Protein AF-I8U1Z5-F1 (afdb_monomer_lite)

Radius of gyration: 36.25 Å; chains: 1; bounding box: 54×109×111 Å

pLDDT: mean 70.15, std 25.01, range [31.66, 97.88]

InterPro domains:
  IPR051694 Immunoregulatory Receptor-like [PTHR15549] (120-213)

Foldseek 3Di:
DQVLLVCLLQFLADDDQQDGSQNVNLLVLLQVLLCQQPVDPPSVLCVVVCVQCVLLNVLSPPHCVPVPDHDGQLNSLDPSLLVRLLSSLLSLLQDQPRVLNSQSSVQSNQCSVPVFDSVVSGGGDRPDPNPDRHRCPPDDDDDPDPDDDDDDDDDDDDDDDPDDDDDDPVVVVVVVVCCVVVVCVVVVVVVVVVVVVVVVVPPDDDDDDDDDDDDDDDDDDDDDDDDDDDDDDDDDDDDDDDDDDDDDDDDDDDDDDDDDDDDDDDDD

Organism: Aspergillus oryzae (strain 3.042) (NCBI:txid1160506)

Structure (mmCIF, N/CA/C/O backbone):
data_AF-I8U1Z5-F1
#
_entry.id   AF-I8U1Z5-F1
#
loop_
_atom_site.group_PDB
_atom_site.id
_atom_site.type_symbol
_atom_site.label_atom_id
_atom_site.label_alt_id
_atom_site.label_comp_id
_atom_site.label_asym_id
_atom_site.label_entity_id
_atom_site.label_seq_id
_atom_site.pdbx_PDB_ins_code
_atom_site.Cartn_x
_atom_site.Cartn_y
_atom_site.Cartn_z
_atom_site.occupancy
_atom_site.B_iso_or_equiv
_atom_site.auth_seq_id
_atom_site.auth_comp_id
_atom_site.auth_asym_id
_atom_site.auth_atom_id
_atom_site.pdbx_PDB_model_num
ATOM 1 N N . MET A 1 1 ? -4.330 11.582 -10.335 1.00 86.19 1 MET A N 1
ATOM 2 C CA . MET A 1 1 ? -3.979 10.491 -9.401 1.00 86.19 1 MET A CA 1
ATOM 3 C C . MET A 1 1 ? -4.376 9.105 -9.899 1.00 86.19 1 MET A C 1
ATOM 5 O O . MET A 1 1 ? -3.484 8.357 -10.254 1.00 86.19 1 MET A O 1
ATOM 9 N N . LYS A 1 2 ? -5.675 8.761 -9.990 1.00 92.38 2 LYS A N 1
ATOM 10 C CA . LYS A 1 2 ? -6.146 7.396 -10.327 1.00 92.38 2 LYS A CA 1
ATOM 11 C C . LYS A 1 2 ? -5.467 6.763 -11.547 1.00 92.38 2 LYS A C 1
ATOM 13 O O . LYS A 1 2 ? -4.929 5.672 -11.438 1.00 92.38 2 LYS A O 1
ATOM 18 N N . ASN A 1 3 ? -5.473 7.454 -12.685 1.00 94.75 3 ASN A N 1
ATOM 19 C CA . ASN A 1 3 ? -4.892 6.914 -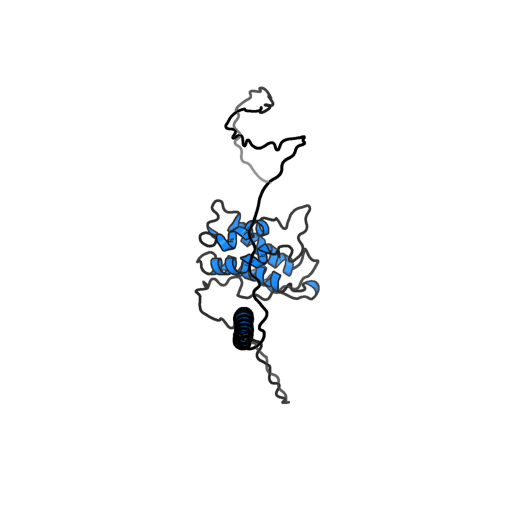13.918 1.00 94.75 3 ASN A CA 1
ATOM 20 C C . ASN A 1 3 ? -3.366 6.756 -13.835 1.00 94.75 3 ASN A C 1
ATOM 22 O O . ASN A 1 3 ? -2.840 5.820 -14.417 1.00 94.75 3 ASN A O 1
ATOM 26 N N . CYS A 1 4 ? -2.685 7.636 -13.090 1.00 94.62 4 CYS A N 1
ATOM 27 C CA . CYS A 1 4 ? -1.239 7.558 -12.853 1.00 94.62 4 CYS A CA 1
ATOM 28 C C . CYS A 1 4 ? -0.906 6.278 -12.083 1.00 94.62 4 CYS A C 1
ATOM 30 O O . CYS A 1 4 ? -0.202 5.424 -12.597 1.00 94.62 4 CYS A O 1
ATOM 32 N N . LEU A 1 5 ? -1.555 6.080 -10.930 1.00 95.06 5 LEU A N 1
ATOM 33 C CA . LEU A 1 5 ? -1.368 4.886 -10.105 1.00 95.06 5 LEU A CA 1
ATOM 34 C C . LEU A 1 5 ? -1.745 3.588 -10.827 1.00 95.06 5 LEU A C 1
ATOM 36 O O . LEU A 1 5 ? -1.099 2.569 -10.626 1.00 95.06 5 LEU A O 1
ATOM 40 N N . LEU A 1 6 ? -2.789 3.601 -11.663 1.00 95.06 6 LEU A N 1
ATOM 41 C CA . LEU A 1 6 ? -3.134 2.430 -12.475 1.00 95.06 6 LEU A CA 1
ATOM 42 C C . LEU A 1 6 ? -2.061 2.139 -13.530 1.00 95.06 6 LEU A C 1
ATOM 44 O O . LEU A 1 6 ? -1.717 0.977 -13.718 1.00 95.06 6 LEU A O 1
ATOM 48 N N . CYS A 1 7 ? -1.516 3.171 -14.178 1.00 95.88 7 CYS A N 1
ATOM 49 C CA . CYS A 1 7 ? -0.415 3.024 -15.128 1.00 95.88 7 CYS A CA 1
ATOM 50 C C . CYS A 1 7 ? 0.830 2.447 -14.441 1.00 95.88 7 CYS A C 1
ATOM 52 O O . CYS A 1 7 ? 1.351 1.427 -14.884 1.00 95.88 7 CYS A O 1
ATOM 54 N N . GLU A 1 8 ? 1.245 3.045 -13.324 1.00 95.81 8 GLU A N 1
ATOM 55 C CA . GLU A 1 8 ? 2.408 2.617 -12.540 1.00 95.81 8 GLU A CA 1
ATOM 56 C C . GLU A 1 8 ? 2.238 1.207 -11.959 1.00 95.81 8 GLU A C 1
ATOM 58 O O . GLU A 1 8 ? 3.194 0.441 -11.941 1.00 95.81 8 GLU A O 1
ATOM 63 N N . SER A 1 9 ? 1.018 0.804 -11.571 1.00 95.00 9 SER A N 1
ATOM 64 C CA . SER A 1 9 ? 0.757 -0.551 -11.046 1.00 95.00 9 SER A CA 1
ATOM 65 C C . SER A 1 9 ? 1.079 -1.676 -12.036 1.00 95.00 9 SER A C 1
ATOM 67 O O . SER A 1 9 ? 1.280 -2.821 -11.635 1.00 95.00 9 SER A O 1
ATOM 69 N N . THR A 1 10 ? 1.122 -1.348 -13.328 1.00 95.38 10 THR A N 1
ATOM 70 C CA . THR A 1 10 ? 1.475 -2.260 -14.425 1.00 95.38 10 THR A CA 1
ATOM 71 C C . THR A 1 10 ? 2.763 -1.857 -15.139 1.00 95.38 10 THR A C 1
ATOM 73 O O . THR A 1 10 ? 3.158 -2.510 -16.103 1.00 95.38 10 THR A O 1
ATOM 76 N N . GLY A 1 11 ? 3.383 -0.759 -14.707 1.00 95.25 11 GLY A N 1
ATOM 77 C CA . GLY A 1 11 ? 4.605 -0.231 -15.284 1.00 95.25 11 GLY A CA 1
ATOM 78 C C . GLY A 1 11 ? 5.804 -1.091 -14.899 1.00 95.25 11 GLY A C 1
ATOM 79 O O . GLY A 1 11 ? 5.878 -1.627 -13.795 1.00 95.25 11 GLY A O 1
ATOM 80 N N . THR A 1 12 ? 6.742 -1.238 -15.829 1.00 97.06 12 THR A N 1
ATOM 81 C CA . THR A 1 12 ? 7.950 -2.058 -15.655 1.00 97.06 12 THR A CA 1
ATOM 82 C C . THR A 1 12 ? 9.228 -1.241 -15.816 1.00 97.06 12 THR A C 1
ATOM 84 O O . THR A 1 12 ? 10.311 -1.807 -15.958 1.00 97.06 12 THR A O 1
ATOM 87 N N . THR A 1 13 ? 9.128 0.090 -15.854 1.00 97.19 13 THR A N 1
ATOM 88 C CA . THR A 1 13 ? 10.290 0.973 -15.947 1.00 97.19 13 THR A CA 1
ATOM 89 C C . THR A 1 13 ? 11.103 0.861 -14.667 1.00 97.19 13 THR A C 1
ATOM 91 O O . THR A 1 13 ? 10.605 1.121 -13.572 1.00 97.19 13 THR A O 1
ATOM 94 N N . TYR A 1 14 ? 12.378 0.515 -14.812 1.00 96.75 14 TYR A N 1
ATOM 95 C CA . TYR A 1 14 ? 13.328 0.433 -13.714 1.00 96.75 14 TYR A CA 1
ATOM 96 C C . TYR A 1 14 ? 14.543 1.304 -14.019 1.00 96.75 14 TYR A C 1
ATOM 98 O O . TYR A 1 14 ? 15.186 1.135 -15.055 1.00 96.75 14 TYR A O 1
ATOM 106 N N . LEU A 1 15 ? 14.856 2.226 -13.107 1.00 94.81 15 LEU A N 1
ATOM 107 C CA . LEU A 1 15 ? 16.076 3.031 -13.169 1.00 94.81 15 LEU A CA 1
ATOM 108 C C . LEU A 1 15 ? 17.073 2.552 -12.113 1.00 94.81 15 LEU A C 1
ATOM 110 O O . LEU A 1 15 ? 18.232 2.291 -12.427 1.00 94.81 15 LEU A O 1
ATOM 114 N N . ASN A 1 16 ? 16.619 2.435 -10.865 1.00 92.88 16 ASN A N 1
ATOM 115 C CA . ASN A 1 16 ? 17.391 1.947 -9.726 1.00 92.88 16 ASN A CA 1
ATOM 116 C C . ASN A 1 16 ? 16.437 1.593 -8.562 1.00 92.88 16 ASN A C 1
ATOM 118 O O . ASN A 1 16 ? 15.217 1.654 -8.695 1.00 92.88 16 ASN A O 1
ATOM 122 N N . ASN A 1 17 ? 16.974 1.237 -7.393 1.00 89.25 17 ASN A N 1
ATOM 123 C CA . ASN A 1 17 ? 16.155 0.863 -6.232 1.00 89.25 17 ASN A CA 1
ATOM 124 C C . ASN A 1 17 ? 15.448 2.037 -5.533 1.00 89.25 17 ASN A C 1
ATOM 126 O O . ASN A 1 17 ? 14.742 1.800 -4.565 1.00 89.25 17 ASN A O 1
ATOM 130 N N . HIS A 1 18 ? 15.616 3.278 -5.981 1.00 88.88 18 HIS A N 1
ATOM 131 C CA . HIS A 1 18 ? 14.961 4.466 -5.424 1.00 88.88 18 HIS A CA 1
ATOM 132 C C . HIS A 1 18 ? 14.242 5.299 -6.501 1.00 88.88 18 HIS A C 1
ATOM 134 O O . HIS A 1 18 ? 13.929 6.468 -6.279 1.00 88.88 18 HIS A O 1
ATOM 140 N N . SER A 1 19 ? 14.037 4.746 -7.703 1.00 90.81 19 SER A N 1
ATOM 141 C CA . SER A 1 19 ? 13.394 5.421 -8.837 1.00 90.81 19 SER A CA 1
ATOM 142 C C . SER A 1 19 ? 12.931 4.413 -9.897 1.00 90.81 19 SER A C 1
ATOM 144 O O . SER A 1 19 ? 13.696 3.542 -10.322 1.00 90.81 19 SER A O 1
ATOM 146 N N . GLY A 1 20 ? 11.698 4.567 -10.378 1.00 94.06 20 GLY A N 1
ATOM 147 C CA . GLY A 1 20 ? 11.066 3.692 -11.371 1.00 94.06 20 GLY A CA 1
ATOM 148 C C . GLY A 1 20 ? 9.608 3.405 -11.017 1.00 94.06 20 GLY A C 1
ATOM 149 O O . GLY A 1 20 ? 9.193 3.656 -9.887 1.00 94.06 20 GLY A O 1
ATOM 150 N N . ASP A 1 21 ? 8.857 2.811 -11.947 1.00 96.06 21 ASP A N 1
ATOM 151 C CA . ASP A 1 21 ? 7.392 2.685 -11.854 1.00 96.06 21 ASP A CA 1
ATOM 152 C C . ASP A 1 21 ? 6.951 2.004 -10.552 1.00 96.06 21 ASP A C 1
ATOM 154 O O . ASP A 1 21 ? 6.043 2.470 -9.870 1.00 96.06 21 ASP A O 1
ATOM 158 N N . LEU A 1 22 ? 7.637 0.925 -10.159 1.00 96.12 22 LEU A N 1
ATOM 159 C CA . LEU A 1 22 ? 7.320 0.192 -8.934 1.00 96.12 22 LEU A CA 1
ATOM 160 C C . LEU A 1 22 ? 7.637 0.987 -7.657 1.00 96.12 22 LEU A C 1
ATOM 162 O O . LEU A 1 22 ? 6.909 0.886 -6.665 1.00 96.12 22 LEU A O 1
ATOM 166 N N . TRP A 1 23 ? 8.720 1.767 -7.669 1.00 94.94 23 TRP A N 1
ATOM 167 C CA . TRP A 1 23 ? 9.081 2.627 -6.544 1.00 94.94 23 TRP A CA 1
ATOM 168 C C . TRP A 1 23 ? 8.081 3.778 -6.413 1.00 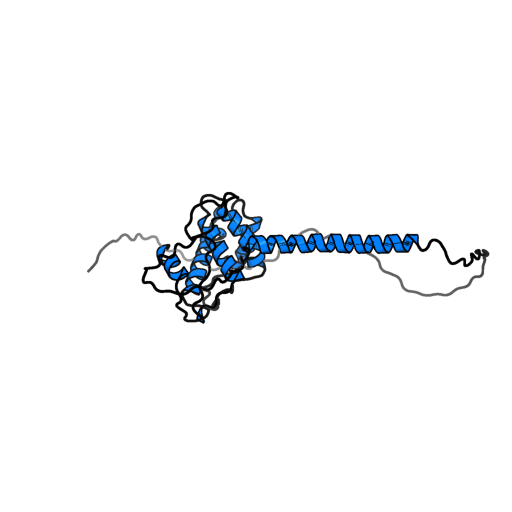94.94 23 TRP A C 1
ATOM 170 O O . TRP A 1 23 ? 7.541 3.978 -5.326 1.00 94.94 23 TRP A O 1
ATOM 180 N N . ASP A 1 24 ? 7.773 4.462 -7.519 1.00 94.62 24 ASP A N 1
ATOM 181 C CA . ASP A 1 24 ? 6.824 5.580 -7.572 1.00 94.62 24 ASP A CA 1
ATOM 182 C C . ASP A 1 24 ? 5.421 5.130 -7.141 1.00 94.62 24 ASP A C 1
ATOM 184 O O . ASP A 1 24 ? 4.787 5.756 -6.283 1.00 94.62 24 ASP A O 1
ATOM 188 N N . PHE A 1 25 ? 4.990 3.963 -7.627 1.00 96.00 25 PHE A N 1
ATOM 189 C CA . PHE A 1 25 ? 3.726 3.341 -7.252 1.00 96.00 25 PHE A CA 1
ATOM 190 C C . PHE A 1 25 ? 3.593 3.144 -5.736 1.00 96.00 25 PHE A C 1
ATOM 192 O O . PHE A 1 25 ? 2.553 3.449 -5.140 1.00 96.00 25 PHE A O 1
ATOM 199 N N . LEU A 1 26 ? 4.637 2.618 -5.087 1.00 95.31 26 LEU A N 1
ATOM 200 C CA . LEU A 1 26 ? 4.657 2.404 -3.639 1.00 95.31 26 LEU A CA 1
ATOM 201 C C . LEU A 1 26 ? 4.813 3.718 -2.865 1.00 95.31 26 LEU A C 1
ATOM 203 O O . LEU A 1 26 ? 4.139 3.904 -1.849 1.00 95.31 26 LEU A O 1
ATOM 207 N N . PHE A 1 27 ? 5.649 4.637 -3.354 1.00 92.88 27 PHE A N 1
ATOM 208 C CA . PHE A 1 27 ? 5.883 5.950 -2.750 1.00 92.88 27 PHE A CA 1
ATOM 209 C C . PHE A 1 27 ? 4.580 6.736 -2.644 1.00 92.88 27 PHE A C 1
ATOM 211 O O . PHE A 1 27 ? 4.230 7.242 -1.576 1.00 92.88 27 PHE A O 1
ATOM 218 N N . ILE A 1 28 ? 3.809 6.779 -3.729 1.00 93.50 28 ILE A N 1
ATOM 219 C CA . ILE A 1 28 ? 2.531 7.480 -3.770 1.00 93.50 28 ILE A CA 1
ATOM 220 C C . ILE A 1 28 ? 1.538 6.898 -2.761 1.00 93.50 28 ILE A C 1
ATOM 222 O O . ILE A 1 28 ? 0.830 7.644 -2.074 1.00 93.50 28 ILE A O 1
ATOM 226 N N . GLN A 1 29 ? 1.450 5.570 -2.679 1.00 95.00 29 GLN A N 1
ATOM 227 C CA . GLN A 1 29 ? 0.534 4.910 -1.752 1.00 95.00 29 GLN A CA 1
ATOM 228 C C . GLN A 1 29 ? 0.935 5.181 -0.309 1.00 95.00 29 GLN A C 1
ATOM 230 O O . GLN A 1 29 ? 0.081 5.573 0.488 1.00 95.00 29 GLN A O 1
ATOM 235 N N . LYS A 1 30 ? 2.231 5.087 0.003 1.00 93.62 30 LYS A N 1
ATOM 236 C CA . LYS A 1 30 ? 2.758 5.453 1.315 1.00 93.62 30 LYS A CA 1
ATOM 237 C C . LYS A 1 30 ? 2.414 6.892 1.672 1.00 93.62 30 LYS A C 1
ATOM 239 O O . LYS A 1 30 ? 1.899 7.136 2.758 1.00 93.62 30 LYS A O 1
ATOM 244 N N . TYR A 1 31 ? 2.689 7.835 0.775 1.00 91.75 31 TYR A N 1
ATOM 245 C CA . TYR A 1 31 ? 2.440 9.252 1.015 1.00 91.75 31 TYR A CA 1
ATOM 246 C C . TYR A 1 31 ? 0.951 9.521 1.249 1.00 91.75 31 TYR A C 1
ATOM 248 O O . TYR A 1 31 ? 0.579 10.218 2.189 1.00 91.75 31 TYR A O 1
ATOM 256 N N . THR A 1 32 ? 0.086 8.877 0.460 1.00 93.25 32 THR A N 1
ATOM 257 C CA . THR A 1 32 ? -1.367 8.951 0.652 1.00 93.25 32 THR A CA 1
ATOM 258 C C . THR A 1 32 ? -1.771 8.425 2.031 1.00 93.25 32 THR A C 1
ATOM 260 O O . THR A 1 32 ? -2.537 9.079 2.736 1.00 93.25 32 THR A O 1
ATOM 263 N N . LEU A 1 33 ? -1.239 7.272 2.449 1.00 94.62 33 LEU A N 1
ATOM 264 C CA . LEU A 1 33 ? -1.505 6.699 3.771 1.00 94.62 33 LEU A CA 1
ATOM 265 C C . LEU A 1 33 ? -0.993 7.604 4.891 1.00 94.62 33 LEU A C 1
ATOM 267 O O . LEU A 1 33 ? -1.724 7.852 5.844 1.00 94.62 33 LEU A O 1
ATOM 271 N N . GLN A 1 34 ? 0.212 8.158 4.758 1.00 93.19 34 GLN A N 1
ATOM 272 C CA . GLN A 1 34 ? 0.770 9.098 5.723 1.00 93.19 34 GLN A CA 1
ATOM 273 C C . GLN A 1 34 ? -0.151 10.308 5.909 1.00 93.19 34 GLN A C 1
ATOM 275 O O . GLN A 1 34 ? -0.593 10.587 7.026 1.00 93.19 34 GLN A O 1
ATOM 280 N N . THR A 1 35 ? -0.470 10.991 4.809 1.00 91.12 35 THR A N 1
ATOM 281 C CA . THR A 1 35 ? -1.269 12.213 4.842 1.00 91.12 35 THR A CA 1
ATOM 282 C C . THR A 1 35 ? -2.670 11.947 5.375 1.00 91.12 35 THR A C 1
ATOM 284 O O . THR A 1 35 ? -3.155 12.675 6.240 1.00 91.12 35 THR A O 1
ATOM 287 N N . CYS A 1 36 ? -3.327 10.894 4.886 1.00 92.50 36 CYS A N 1
ATOM 288 C CA . CYS A 1 36 ? -4.710 10.629 5.251 1.00 92.50 36 CYS A CA 1
ATOM 289 C C . CYS A 1 36 ? -4.860 10.030 6.651 1.00 92.50 36 CYS A C 1
ATOM 291 O O . CYS A 1 36 ? -5.868 10.312 7.294 1.00 92.50 36 CYS A O 1
ATOM 293 N N . LEU A 1 37 ? -3.911 9.218 7.130 1.00 92.75 37 LEU A N 1
ATOM 294 C CA . LEU A 1 37 ? -4.026 8.549 8.430 1.00 92.75 37 LEU A CA 1
ATOM 295 C C . LEU A 1 37 ? -3.389 9.344 9.579 1.00 92.75 37 LEU A C 1
ATOM 297 O O . LEU A 1 37 ? -3.947 9.334 10.671 1.00 92.75 37 LEU A O 1
ATOM 301 N N . TYR A 1 38 ? -2.270 10.049 9.352 1.00 91.88 38 TYR A N 1
ATOM 302 C CA . TYR A 1 38 ? -1.412 10.538 10.449 1.00 91.88 38 TYR A CA 1
ATOM 303 C C . TYR A 1 38 ? -1.022 12.025 10.405 1.00 91.88 38 TYR A C 1
ATOM 305 O O . TYR A 1 38 ? -0.355 12.500 11.333 1.00 91.88 38 TYR A O 1
ATOM 313 N N . ASP A 1 39 ? -1.364 12.767 9.347 1.00 88.06 39 ASP A N 1
ATOM 314 C CA . ASP A 1 39 ? -1.073 14.213 9.260 1.00 88.06 39 ASP A CA 1
ATOM 315 C C . ASP A 1 39 ? -2.281 15.102 9.616 1.00 88.06 39 ASP A C 1
ATOM 317 O O . ASP A 1 39 ? -2.131 16.309 9.798 1.00 88.06 39 ASP A O 1
ATOM 321 N N . GLY A 1 40 ? -3.474 14.521 9.779 1.00 76.94 40 GLY A N 1
ATOM 322 C CA . GLY A 1 40 ? -4.664 15.234 10.249 1.00 76.94 40 GLY A CA 1
ATOM 323 C C . GLY A 1 40 ? -4.632 15.535 11.754 1.00 76.94 40 GLY A C 1
ATOM 324 O O . GLY A 1 40 ? -4.180 14.719 12.552 1.00 76.94 40 GLY A O 1
ATOM 325 N N . ALA A 1 41 ? -5.187 16.685 12.158 1.00 60.22 41 ALA A N 1
ATOM 326 C CA . ALA A 1 41 ? -5.165 17.183 13.542 1.00 60.22 41 ALA A CA 1
ATOM 327 C C . ALA A 1 41 ? -5.929 16.321 14.574 1.00 60.22 41 ALA A C 1
ATOM 329 O O . ALA A 1 41 ? -5.812 16.564 15.773 1.00 60.22 41 ALA A O 1
ATOM 330 N N . SER A 1 42 ? -6.712 15.335 14.132 1.00 57.12 42 SER A N 1
ATOM 331 C CA . SER A 1 42 ? -7.542 14.490 15.000 1.00 57.12 42 SER A CA 1
ATOM 332 C C . SER A 1 42 ? -7.453 12.990 14.701 1.00 57.12 42 SER A C 1
ATOM 334 O O . SER A 1 42 ? -8.220 12.238 15.293 1.00 57.12 42 SER A O 1
ATOM 336 N N . GLU A 1 43 ? -6.568 12.557 13.785 1.00 66.38 43 GLU A N 1
ATOM 337 C CA . GLU A 1 43 ? -6.431 11.155 13.326 1.00 66.38 43 GLU A CA 1
ATOM 338 C C . GLU A 1 43 ? -7.793 10.439 13.117 1.00 66.38 43 GLU A C 1
ATOM 340 O O . GLU A 1 43 ? -7.936 9.230 13.283 1.00 66.38 43 GLU A O 1
ATOM 345 N N . THR A 1 44 ? -8.836 11.185 12.720 1.00 71.31 44 THR A N 1
ATOM 346 C CA . THR A 1 44 ? -10.211 10.665 12.594 1.00 71.31 44 THR A CA 1
ATOM 347 C C . THR A 1 44 ? -10.312 9.537 11.578 1.00 71.31 44 THR A C 1
ATOM 349 O O . THR A 1 44 ? -11.166 8.663 11.710 1.00 71.31 44 THR A O 1
ATOM 352 N N . SER A 1 45 ? -9.415 9.523 10.593 1.00 76.69 45 SER A N 1
ATOM 353 C CA . SER A 1 45 ? -9.313 8.492 9.562 1.00 76.69 45 SER A CA 1
ATOM 354 C C . SER A 1 45 ? -9.007 7.095 10.111 1.00 76.69 45 SER A C 1
ATOM 356 O O . SER A 1 45 ? -9.348 6.113 9.453 1.00 76.69 45 SER A O 1
ATOM 358 N N . ILE A 1 46 ? -8.399 6.991 11.301 1.00 90.50 46 ILE A N 1
ATOM 359 C CA . ILE A 1 46 ? -8.160 5.712 11.988 1.00 90.50 46 ILE A CA 1
ATOM 360 C C . ILE A 1 46 ? -9.102 5.486 13.172 1.00 90.50 46 ILE A C 1
ATOM 362 O O . ILE A 1 46 ? -8.926 4.500 13.879 1.00 90.50 46 ILE A O 1
ATOM 366 N N . SER A 1 47 ? -10.105 6.346 13.389 1.00 89.94 47 SER A N 1
ATOM 367 C CA . SER A 1 47 ? -11.016 6.208 14.529 1.00 89.94 47 SER A CA 1
ATOM 368 C C . SER A 1 47 ? -11.697 4.839 14.526 1.00 89.94 47 SER A C 1
ATOM 370 O O . SER A 1 47 ? -12.378 4.496 13.558 1.00 89.94 47 SER A O 1
ATOM 372 N N . GLY A 1 48 ? -11.502 4.046 15.579 1.00 92.25 48 GLY A N 1
ATOM 373 C CA . GLY A 1 48 ? -11.911 2.645 15.735 1.00 92.25 48 GLY A CA 1
ATOM 374 C C . GLY A 1 48 ? -11.020 1.609 15.023 1.00 92.25 48 GLY A C 1
ATOM 375 O O . GLY A 1 48 ? -11.509 0.519 14.733 1.00 92.25 48 GLY A O 1
ATOM 376 N N . CYS A 1 49 ? -9.819 1.980 14.583 1.00 95.25 49 CYS A N 1
ATOM 377 C CA . CYS A 1 49 ? -8.774 1.118 14.006 1.00 95.25 49 CYS A CA 1
ATOM 378 C C . CYS A 1 49 ? -7.410 1.353 14.685 1.00 95.25 49 CYS A C 1
ATOM 380 O O . CYS A 1 49 ? -6.379 0.929 14.165 1.00 95.25 49 CYS A O 1
ATOM 382 N N . GLU A 1 50 ? -7.390 2.058 15.814 1.00 94.25 50 GLU A N 1
ATOM 383 C CA . GLU A 1 50 ? -6.199 2.579 16.478 1.00 94.25 50 GLU A CA 1
ATOM 384 C C . GLU A 1 50 ? -5.220 1.465 16.844 1.00 94.25 50 GLU A C 1
ATOM 386 O O . GLU A 1 50 ? -4.043 1.570 16.509 1.00 94.25 50 GLU A O 1
ATOM 391 N N . ASP A 1 51 ? -5.715 0.372 17.428 1.00 95.06 51 ASP A N 1
ATOM 392 C CA . ASP A 1 51 ? -4.890 -0.764 17.860 1.00 95.06 51 ASP A CA 1
ATOM 393 C C . ASP A 1 51 ? -4.078 -1.372 16.707 1.00 95.06 51 ASP A C 1
ATOM 395 O O . ASP A 1 51 ? -2.942 -1.802 16.898 1.00 95.06 51 ASP A O 1
ATOM 399 N N . ASN A 1 52 ? -4.636 -1.348 15.493 1.00 95.69 52 ASN A N 1
ATOM 400 C CA . ASN A 1 52 ? -3.995 -1.915 14.311 1.00 95.69 52 ASN A CA 1
ATOM 401 C C . ASN A 1 52 ? -3.196 -0.870 13.523 1.00 95.69 52 ASN A C 1
ATOM 403 O O . ASN A 1 52 ? -2.209 -1.204 12.880 1.00 95.69 52 ASN A O 1
ATOM 407 N N . CYS A 1 53 ? -3.612 0.398 13.530 1.00 96.44 53 CYS A N 1
ATOM 408 C CA . CYS A 1 53 ? -3.037 1.416 12.652 1.00 96.44 53 CYS A CA 1
ATOM 409 C C . CYS A 1 53 ? -2.061 2.371 13.355 1.00 96.44 53 CYS A C 1
ATOM 411 O O . CYS A 1 53 ? -1.158 2.884 12.695 1.00 96.44 53 CYS A O 1
ATOM 413 N N . LEU A 1 54 ? -2.177 2.624 14.663 1.00 94.62 54 LEU A N 1
ATOM 414 C CA . LEU A 1 54 ? -1.246 3.508 15.381 1.00 94.62 54 LEU A CA 1
ATOM 415 C C . LEU A 1 54 ? 0.207 3.005 15.383 1.00 94.62 54 LEU A C 1
ATOM 417 O O . LEU A 1 54 ? 1.098 3.836 15.185 1.00 94.62 54 LEU A O 1
ATOM 421 N N . PRO A 1 55 ? 0.497 1.696 15.541 1.00 96.12 55 PRO A N 1
ATOM 422 C CA . PRO A 1 55 ? 1.878 1.202 15.529 1.00 96.12 55 PRO A CA 1
ATOM 423 C C . PRO A 1 55 ? 2.625 1.490 14.219 1.00 96.12 55 PRO A C 1
ATOM 425 O O . PRO A 1 55 ? 3.843 1.649 14.215 1.00 96.12 55 PRO A O 1
ATOM 428 N N . LEU A 1 56 ? 1.895 1.625 13.108 1.00 96.12 56 LEU A N 1
ATOM 429 C CA . LEU A 1 56 ? 2.456 1.900 11.784 1.00 96.12 56 LEU A CA 1
ATOM 430 C C . LEU A 1 56 ? 2.863 3.371 11.587 1.00 96.12 56 LEU A C 1
ATOM 432 O O . LEU A 1 56 ? 3.559 3.697 10.623 1.00 96.12 56 LEU A O 1
ATOM 436 N N . ARG A 1 57 ? 2.470 4.274 12.493 1.00 94.12 57 ARG A N 1
ATOM 437 C CA . ARG A 1 57 ? 2.695 5.723 12.369 1.00 94.12 57 ARG A CA 1
ATOM 438 C C . ARG A 1 57 ? 4.165 6.083 12.165 1.00 94.12 57 ARG A C 1
ATOM 440 O O . ARG A 1 57 ? 4.466 6.943 11.344 1.00 94.12 57 ARG A O 1
ATOM 447 N N . SER A 1 58 ? 5.086 5.425 12.870 1.00 92.62 58 SER A N 1
ATOM 448 C CA . SER A 1 58 ? 6.528 5.677 12.724 1.00 92.62 58 SER A CA 1
ATOM 449 C C . SER A 1 58 ? 7.054 5.309 11.334 1.00 92.62 58 SER A C 1
ATOM 451 O O . SER A 1 58 ? 7.902 6.018 10.805 1.00 92.62 58 SER A O 1
ATOM 453 N N . ILE A 1 59 ? 6.512 4.255 10.719 1.00 93.12 59 ILE A N 1
ATOM 454 C CA . ILE A 1 59 ? 6.886 3.796 9.374 1.00 93.12 59 ILE A CA 1
ATOM 455 C C . ILE A 1 59 ? 6.383 4.767 8.307 1.00 93.12 59 ILE A C 1
ATOM 457 O O . ILE A 1 59 ? 7.093 5.084 7.347 1.00 93.12 59 ILE A O 1
ATOM 461 N N . PHE A 1 60 ? 5.153 5.258 8.472 1.00 92.31 60 PHE A N 1
ATOM 462 C CA . PHE A 1 60 ? 4.544 6.169 7.511 1.00 92.31 60 PHE A CA 1
ATOM 463 C C . PHE A 1 60 ? 5.087 7.584 7.608 1.00 92.31 60 PHE A C 1
ATOM 465 O O . PHE A 1 60 ? 5.382 8.159 6.570 1.00 92.31 60 PHE A O 1
ATOM 472 N N . LYS A 1 61 ? 5.266 8.127 8.817 1.00 89.50 61 LYS A N 1
ATOM 473 C CA . LYS A 1 61 ? 5.775 9.495 9.009 1.00 89.50 61 LYS A CA 1
ATOM 474 C C . LYS A 1 61 ? 7.272 9.644 8.739 1.00 89.50 61 LYS A C 1
ATOM 476 O O . LYS A 1 61 ? 7.786 10.761 8.782 1.00 89.50 61 LYS A O 1
ATOM 481 N N . ASP A 1 62 ? 7.973 8.550 8.461 1.00 83.69 62 ASP A N 1
ATOM 482 C CA . ASP A 1 62 ? 9.337 8.626 7.966 1.00 83.69 62 ASP A CA 1
ATOM 483 C C . ASP A 1 62 ? 9.342 9.095 6.504 1.00 83.69 62 ASP A C 1
ATOM 485 O O . ASP A 1 62 ? 8.748 8.470 5.628 1.00 83.69 62 ASP A O 1
ATOM 489 N N . LEU A 1 63 ? 9.954 10.240 6.224 1.00 70.06 63 LEU A N 1
ATOM 490 C CA . LEU A 1 63 ? 9.825 10.895 4.922 1.00 70.06 63 LEU A CA 1
ATOM 491 C C . LEU A 1 63 ? 10.737 10.217 3.885 1.00 70.06 63 LEU A C 1
ATOM 493 O O . LEU A 1 63 ? 11.956 10.313 4.000 1.00 70.06 63 LEU A O 1
ATOM 497 N N . TRP A 1 64 ? 10.159 9.626 2.826 1.00 73.69 64 TRP A N 1
ATOM 498 C CA . TRP A 1 64 ? 10.935 9.029 1.716 1.00 73.69 64 TRP A CA 1
ATOM 499 C C . TRP A 1 64 ? 11.759 10.046 0.911 1.00 73.69 64 TRP A C 1
ATOM 501 O O . TRP A 1 64 ? 12.653 9.656 0.171 1.00 73.69 64 TRP A O 1
ATOM 511 N N . TYR A 1 65 ? 11.489 11.345 1.066 1.00 64.38 65 TYR A N 1
ATOM 512 C CA . TYR A 1 65 ? 12.168 12.427 0.346 1.00 64.38 65 TYR A CA 1
ATOM 513 C C . TYR A 1 65 ? 13.260 13.134 1.163 1.00 64.38 65 TYR A C 1
ATOM 515 O O . TYR A 1 65 ? 13.693 14.224 0.782 1.00 64.38 65 TYR A O 1
ATOM 523 N N . LYS A 1 66 ? 13.678 12.591 2.317 1.00 74.19 66 LYS A N 1
ATOM 524 C CA . LYS A 1 66 ? 14.729 13.217 3.137 1.00 74.19 66 LYS A CA 1
ATOM 525 C C . LYS A 1 66 ? 15.943 13.551 2.264 1.00 74.19 66 LYS A C 1
ATOM 527 O O . LYS A 1 66 ? 16.529 12.691 1.627 1.00 74.19 66 LYS A O 1
ATOM 532 N N . THR A 1 67 ? 16.370 14.812 2.279 1.00 65.75 67 THR A N 1
ATOM 533 C CA . THR A 1 67 ? 17.441 15.329 1.404 1.00 65.75 67 THR A CA 1
ATOM 534 C C . THR A 1 67 ? 18.819 14.700 1.644 1.00 65.75 67 THR A C 1
ATOM 536 O O . THR A 1 67 ? 19.716 14.884 0.831 1.00 65.75 67 THR A O 1
ATOM 539 N N . ASN A 1 68 ? 18.983 13.944 2.733 1.00 71.19 68 ASN A N 1
ATOM 540 C CA . ASN A 1 68 ? 20.187 13.178 3.064 1.00 71.19 68 ASN A CA 1
ATOM 541 C C . ASN A 1 68 ? 19.904 11.675 3.249 1.00 71.19 68 ASN A C 1
ATOM 543 O O . ASN A 1 68 ? 20.722 10.971 3.837 1.00 71.19 68 ASN A O 1
ATOM 547 N N . HIS A 1 69 ? 18.740 11.185 2.808 1.00 72.75 69 HIS A N 1
ATOM 548 C CA . HIS A 1 69 ? 18.396 9.768 2.881 1.00 72.75 69 HIS A CA 1
ATOM 549 C C . HIS A 1 69 ? 17.555 9.355 1.671 1.00 72.75 69 HIS A C 1
ATOM 551 O O . HIS A 1 69 ? 16.433 9.822 1.490 1.00 72.75 69 HIS A O 1
ATOM 557 N N . THR A 1 70 ? 18.108 8.477 0.841 1.00 75.50 70 THR A N 1
ATOM 558 C CA . THR A 1 70 ? 17.382 7.838 -0.260 1.00 75.50 70 THR A CA 1
ATOM 559 C C . THR A 1 70 ? 16.768 6.550 0.253 1.00 75.50 70 THR A C 1
ATOM 561 O O . THR A 1 70 ? 17.500 5.634 0.619 1.00 75.50 70 THR A O 1
ATOM 564 N N . GLU A 1 71 ? 15.440 6.477 0.263 1.00 83.38 71 GLU A N 1
ATOM 565 C CA . GLU A 1 71 ? 14.746 5.252 0.649 1.00 83.38 71 GLU A CA 1
ATOM 566 C C . GLU A 1 71 ? 14.677 4.270 -0.512 1.00 83.38 71 GLU A C 1
ATOM 568 O O . GLU A 1 71 ? 14.100 4.558 -1.566 1.00 83.38 71 GLU A O 1
ATOM 573 N N . GLU A 1 72 ? 15.260 3.093 -0.308 1.00 89.31 72 GLU A N 1
ATOM 574 C CA . GLU A 1 72 ? 15.185 2.008 -1.276 1.00 89.31 72 GLU A CA 1
ATOM 575 C C . GLU A 1 72 ? 13.789 1.367 -1.293 1.00 89.31 72 GLU A C 1
ATOM 577 O O . GLU A 1 72 ? 13.016 1.421 -0.328 1.00 89.31 72 GLU A O 1
ATOM 582 N N . LEU A 1 73 ? 13.471 0.711 -2.409 1.00 91.50 73 LEU A N 1
ATOM 583 C CA . LEU A 1 73 ? 12.320 -0.166 -2.552 1.00 91.50 73 LEU A CA 1
ATOM 584 C C . LEU A 1 73 ? 12.222 -1.089 -1.333 1.00 91.50 73 LEU A C 1
ATOM 586 O O . LEU A 1 73 ? 13.188 -1.739 -0.940 1.00 91.50 73 LEU A O 1
ATOM 590 N N . TYR A 1 74 ? 11.021 -1.165 -0.763 1.00 93.69 74 TYR A N 1
ATOM 591 C CA . TYR A 1 74 ? 10.705 -2.013 0.391 1.00 93.69 74 TYR A CA 1
ATOM 592 C C . TYR A 1 74 ? 11.376 -1.624 1.715 1.00 93.69 74 TYR A C 1
ATOM 594 O O . TYR A 1 74 ? 11.232 -2.371 2.679 1.00 93.69 74 TYR A O 1
ATOM 602 N N . TYR A 1 75 ? 12.037 -0.467 1.833 1.00 91.69 75 TYR A N 1
ATOM 603 C CA . TYR A 1 75 ? 12.648 -0.053 3.105 1.00 91.69 75 TYR A CA 1
ATOM 604 C C . TYR A 1 75 ? 11.646 0.010 4.274 1.00 91.69 75 TYR A C 1
ATOM 606 O O . TYR A 1 75 ? 11.963 -0.311 5.416 1.00 91.69 75 TYR A O 1
ATOM 614 N N . TYR A 1 76 ? 10.391 0.352 3.983 1.00 92.81 76 TYR A N 1
ATOM 615 C CA . TYR A 1 76 ? 9.310 0.387 4.972 1.00 92.81 76 TYR A CA 1
ATOM 616 C C . TYR A 1 76 ? 8.936 -0.993 5.550 1.00 92.81 76 TYR A C 1
ATOM 618 O O . TYR A 1 76 ? 8.240 -1.050 6.568 1.00 92.81 76 TYR A O 1
ATOM 626 N N . CYS A 1 77 ? 9.371 -2.093 4.923 1.00 95.25 77 CYS A N 1
ATOM 627 C CA . CYS A 1 77 ? 9.067 -3.464 5.327 1.00 95.25 77 CYS A CA 1
ATOM 628 C C . CYS A 1 77 ? 9.847 -3.863 6.586 1.00 95.25 77 CYS A C 1
ATOM 630 O O . CYS A 1 77 ? 10.827 -4.604 6.534 1.00 95.25 77 CYS A O 1
ATOM 632 N N . SER A 1 78 ? 9.383 -3.362 7.724 1.00 95.25 78 SER A N 1
ATOM 633 C CA . SER A 1 78 ? 9.860 -3.710 9.062 1.00 95.25 78 SER A CA 1
ATOM 634 C C . SER A 1 78 ? 8.991 -4.792 9.707 1.00 95.25 78 SER A C 1
ATOM 636 O O . SER A 1 78 ? 7.849 -5.011 9.295 1.00 95.25 78 SER A O 1
ATOM 638 N N . ASP A 1 79 ? 9.488 -5.406 10.784 1.00 95.88 79 ASP A N 1
ATOM 639 C CA . ASP A 1 79 ? 8.701 -6.338 11.603 1.00 95.88 79 ASP A CA 1
ATOM 640 C C . ASP A 1 79 ? 7.397 -5.689 12.086 1.00 95.88 79 ASP A C 1
ATOM 642 O O . ASP A 1 79 ? 6.333 -6.296 12.013 1.00 95.88 79 ASP A O 1
ATOM 646 N N . VAL A 1 80 ? 7.457 -4.413 12.490 1.00 96.25 80 VAL A N 1
ATOM 647 C CA . VAL A 1 80 ? 6.275 -3.630 12.882 1.00 96.25 80 VAL A CA 1
ATOM 648 C C . VAL A 1 80 ? 5.307 -3.491 11.711 1.00 96.25 80 VAL A C 1
ATOM 650 O O . VAL A 1 80 ? 4.114 -3.719 11.873 1.00 96.25 80 VAL A O 1
ATOM 653 N N . PHE A 1 81 ? 5.798 -3.159 10.516 1.00 96.88 81 PHE A N 1
ATOM 654 C CA . PHE A 1 81 ? 4.929 -3.048 9.350 1.00 96.88 81 PHE A CA 1
ATOM 655 C C . PHE A 1 81 ? 4.210 -4.371 9.060 1.00 96.88 81 PHE A C 1
ATOM 657 O O . PHE A 1 81 ? 2.983 -4.409 9.025 1.00 96.88 81 PHE A O 1
ATOM 664 N N . THR A 1 82 ? 4.963 -5.467 8.948 1.00 96.12 82 THR A N 1
ATOM 665 C CA . THR A 1 82 ? 4.402 -6.796 8.645 1.00 96.12 82 THR A CA 1
ATOM 666 C C . THR A 1 82 ? 3.483 -7.342 9.742 1.00 96.12 82 THR A C 1
ATOM 668 O O . THR A 1 82 ? 2.581 -8.120 9.449 1.00 96.12 82 THR A O 1
ATOM 671 N N . GLN A 1 83 ? 3.665 -6.922 10.997 1.00 96.94 83 GLN A N 1
ATOM 672 C CA . GLN A 1 83 ? 2.810 -7.330 12.112 1.00 96.94 83 GLN A CA 1
ATOM 673 C C . GLN A 1 83 ? 1.425 -6.670 12.073 1.00 96.94 83 GLN A C 1
ATOM 675 O O . GLN A 1 83 ? 0.453 -7.301 12.474 1.00 96.94 83 GLN A O 1
ATOM 680 N N . TYR A 1 84 ? 1.325 -5.422 11.606 1.00 97.88 84 TYR A N 1
ATOM 681 C CA . TYR A 1 84 ? 0.110 -4.611 11.759 1.00 97.88 84 TYR A CA 1
ATOM 682 C C . TYR A 1 84 ? -0.585 -4.239 10.438 1.00 97.88 84 TYR A C 1
ATOM 684 O O . TYR A 1 84 ? -1.775 -3.910 10.445 1.00 97.88 84 TYR A O 1
ATOM 692 N N . ALA A 1 85 ? 0.111 -4.278 9.295 1.00 97.44 85 ALA A N 1
ATOM 693 C CA . ALA A 1 85 ? -0.414 -3.771 8.023 1.00 97.44 85 ALA A CA 1
ATOM 694 C C . ALA A 1 85 ? -1.699 -4.485 7.570 1.00 97.44 85 ALA A C 1
ATOM 696 O O . ALA A 1 85 ? -2.664 -3.814 7.203 1.00 97.44 85 ALA A O 1
ATOM 697 N N . SER A 1 86 ? -1.751 -5.817 7.654 1.00 96.75 86 SER A N 1
ATOM 698 C CA . SER A 1 86 ? -2.917 -6.614 7.235 1.00 96.75 86 SER A CA 1
ATOM 699 C C . SER A 1 86 ? -4.177 -6.329 8.071 1.00 96.75 86 SER A C 1
ATOM 701 O O . SER A 1 86 ? -5.271 -6.110 7.527 1.00 96.75 86 SER A O 1
ATOM 703 N N . ASP A 1 87 ? -4.032 -6.242 9.396 1.00 97.50 87 ASP A N 1
ATOM 704 C CA . ASP A 1 87 ? -5.150 -5.949 10.299 1.00 97.50 87 ASP A CA 1
ATOM 705 C C . ASP A 1 87 ? -5.609 -4.490 10.170 1.00 97.50 87 ASP A C 1
ATOM 707 O O . ASP A 1 87 ? -6.814 -4.209 10.144 1.00 97.50 87 ASP A O 1
ATOM 711 N N . CYS A 1 88 ? -4.671 -3.552 9.989 1.00 97.69 88 CYS A N 1
ATOM 712 C CA . CYS A 1 88 ? -5.002 -2.157 9.706 1.00 97.69 88 CYS A CA 1
ATOM 713 C C . CYS A 1 88 ? -5.744 -2.026 8.367 1.00 97.69 88 CYS A C 1
ATOM 715 O O . CYS A 1 88 ? -6.807 -1.403 8.311 1.00 97.69 88 CYS A O 1
ATOM 717 N N . ALA A 1 89 ? -5.251 -2.670 7.303 1.00 97.06 89 ALA A N 1
ATOM 718 C CA . ALA A 1 89 ? -5.895 -2.693 5.991 1.00 97.06 89 ALA A CA 1
ATOM 719 C C . ALA A 1 89 ? -7.334 -3.216 6.080 1.00 97.06 89 ALA A C 1
ATOM 721 O O . ALA A 1 89 ? -8.269 -2.602 5.558 1.00 97.06 89 ALA A O 1
ATOM 722 N N . THR A 1 90 ? -7.528 -4.326 6.794 1.00 96.75 90 THR A N 1
ATOM 723 C CA . THR A 1 90 ? -8.843 -4.939 6.995 1.00 96.75 90 THR A CA 1
ATOM 724 C C . THR A 1 90 ? -9.790 -4.018 7.759 1.00 96.75 90 THR A C 1
ATOM 726 O O . THR A 1 90 ? -10.934 -3.837 7.333 1.00 96.75 90 THR A O 1
ATOM 729 N N . CYS A 1 91 ? -9.317 -3.376 8.829 1.00 96.69 91 CYS A N 1
ATOM 730 C CA . CYS A 1 91 ? -10.125 -2.425 9.584 1.00 96.69 91 CYS A CA 1
ATOM 731 C C . CYS A 1 91 ? -10.532 -1.212 8.733 1.00 96.69 91 CYS A C 1
ATOM 733 O O . CYS A 1 91 ? -11.713 -0.856 8.699 1.00 96.69 91 CYS A O 1
ATOM 735 N N . LEU A 1 92 ? -9.601 -0.625 7.975 1.00 95.12 92 LEU A N 1
ATOM 736 C CA . LEU A 1 92 ? -9.883 0.501 7.078 1.00 95.12 92 LEU A CA 1
ATOM 737 C C . LEU A 1 92 ? -10.901 0.120 5.989 1.00 95.12 92 LEU A C 1
ATOM 739 O O . LEU A 1 92 ? -11.850 0.859 5.740 1.00 95.12 92 LEU A O 1
ATOM 743 N N . ARG A 1 93 ? -10.794 -1.078 5.398 1.00 95.44 93 ARG A N 1
ATOM 744 C CA . ARG A 1 93 ? -11.765 -1.573 4.400 1.00 95.44 93 ARG A CA 1
ATOM 745 C C . ARG A 1 93 ? -13.168 -1.828 4.951 1.00 95.44 93 ARG A C 1
ATOM 747 O O . ARG A 1 93 ? -14.116 -1.899 4.166 1.00 95.44 93 ARG A O 1
ATOM 754 N N . SER A 1 94 ? -13.318 -1.990 6.264 1.00 93.81 94 SER A N 1
ATOM 755 C CA . SER A 1 94 ? -14.630 -2.181 6.897 1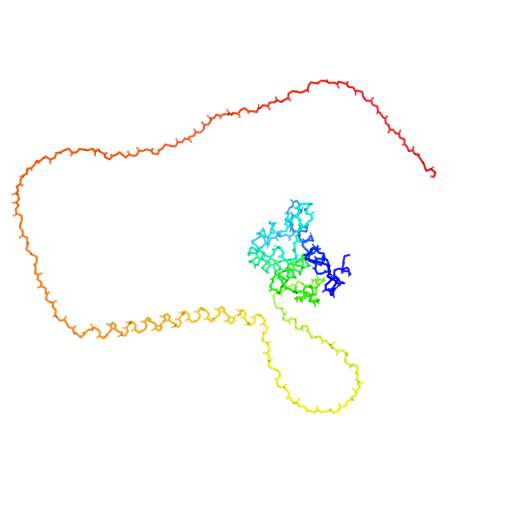.00 93.81 94 SER A CA 1
ATOM 756 C C . SER A 1 94 ? -15.426 -0.878 7.041 1.00 93.81 94 SER A C 1
ATOM 758 O O . SER A 1 94 ? -16.626 -0.919 7.313 1.00 93.81 94 SER A O 1
ATOM 760 N N . LYS A 1 95 ? -14.784 0.282 6.836 1.00 90.19 95 LYS A N 1
ATOM 761 C CA . LYS A 1 95 ? -15.374 1.599 7.079 1.00 90.19 95 LYS A CA 1
ATOM 762 C C . LYS A 1 95 ? -15.603 2.369 5.788 1.00 90.19 95 LYS A C 1
ATOM 764 O O . LYS A 1 95 ? -14.727 2.519 4.936 1.00 90.19 95 LYS A O 1
ATOM 769 N N . SER A 1 96 ? -16.805 2.922 5.677 1.00 87.56 96 SER A N 1
ATOM 770 C CA . SER A 1 96 ? -17.147 3.860 4.612 1.00 87.56 96 SER A CA 1
ATOM 771 C C . SER A 1 96 ? -16.255 5.098 4.713 1.00 87.56 96 SER A C 1
ATOM 773 O O . SER A 1 96 ? -16.147 5.699 5.778 1.00 87.56 96 SER A O 1
ATOM 775 N N . GLY A 1 97 ? -15.619 5.478 3.605 1.00 88.25 97 GLY A N 1
ATOM 776 C CA . GLY A 1 97 ? -14.711 6.630 3.539 1.00 88.25 97 GLY A CA 1
ATOM 777 C C . GLY A 1 97 ? -13.218 6.297 3.650 1.00 88.25 97 GLY A C 1
ATOM 778 O O . GLY A 1 97 ? -12.411 7.121 3.234 1.00 88.25 97 GLY A O 1
ATOM 779 N N . SER A 1 98 ? -12.835 5.097 4.107 1.00 92.12 98 SER A N 1
ATOM 780 C CA . SER A 1 98 ? -11.421 4.677 4.197 1.00 92.12 98 SER A CA 1
ATOM 781 C C . SER A 1 98 ? -11.075 3.398 3.420 1.00 92.12 98 SER A C 1
ATOM 783 O O . SER A 1 98 ? -9.941 2.926 3.481 1.00 92.12 98 SER A O 1
ATOM 785 N N . VAL A 1 99 ? -11.998 2.883 2.596 1.00 94.19 99 VAL A N 1
ATOM 786 C CA . VAL A 1 99 ? -11.795 1.653 1.802 1.00 94.19 99 VAL A CA 1
ATOM 787 C C . VAL A 1 99 ? -10.550 1.715 0.910 1.00 94.19 99 VAL A C 1
ATOM 789 O O . VAL A 1 99 ? -9.751 0.782 0.917 1.00 94.19 99 VAL A O 1
ATOM 792 N N . ILE A 1 100 ? -10.336 2.828 0.197 1.00 94.81 100 ILE A N 1
ATOM 793 C CA . ILE A 1 100 ? -9.157 3.005 -0.673 1.00 94.81 100 ILE A CA 1
ATOM 794 C C . ILE A 1 100 ? -7.859 2.945 0.140 1.00 94.81 100 ILE A C 1
ATOM 796 O O . ILE A 1 100 ? -6.882 2.351 -0.306 1.00 94.81 100 ILE A O 1
ATOM 800 N N . LEU A 1 101 ? -7.848 3.520 1.344 1.00 95.31 101 LEU A N 1
ATOM 801 C CA . LEU A 1 101 ? -6.672 3.516 2.213 1.00 95.31 101 LEU A CA 1
ATOM 802 C C . LEU A 1 101 ? -6.372 2.080 2.656 1.00 95.31 101 LEU A C 1
ATOM 804 O O . LEU A 1 101 ? -5.225 1.648 2.629 1.00 95.31 101 LEU A O 1
ATOM 808 N N . GLY A 1 102 ? -7.406 1.298 2.965 1.00 96.06 102 GLY A N 1
ATOM 809 C CA . GLY A 1 102 ? -7.244 -0.128 3.221 1.00 96.06 102 GLY A CA 1
ATOM 810 C C . GLY A 1 102 ? -6.706 -0.909 2.011 1.00 96.06 102 GLY A C 1
ATOM 811 O O . GLY A 1 102 ? -5.832 -1.751 2.186 1.00 96.06 102 GLY A O 1
ATOM 812 N N . ASN A 1 103 ? -7.138 -0.593 0.782 1.00 96.50 103 ASN A N 1
ATOM 813 C CA . ASN A 1 103 ? -6.582 -1.203 -0.437 1.00 96.50 103 ASN A CA 1
ATOM 814 C C . ASN A 1 103 ? -5.097 -0.853 -0.640 1.00 96.50 103 ASN A C 1
ATOM 816 O O . ASN A 1 103 ? -4.316 -1.708 -1.049 1.00 96.50 103 ASN A O 1
ATOM 820 N N . PHE A 1 104 ? -4.700 0.392 -0.359 1.00 96.75 104 PHE A N 1
ATOM 821 C CA . PHE A 1 104 ? -3.304 0.833 -0.470 1.00 96.75 104 PHE A CA 1
ATOM 822 C C . PHE A 1 104 ? -2.423 0.161 0.584 1.00 96.75 104 PHE A C 1
ATOM 824 O O . PHE A 1 104 ? -1.323 -0.286 0.267 1.00 96.75 104 PHE A O 1
ATOM 831 N N . MET A 1 105 ? -2.928 0.031 1.815 1.00 96.69 105 MET A N 1
ATOM 832 C CA . MET A 1 105 ? -2.246 -0.701 2.881 1.00 96.69 105 MET A CA 1
ATOM 833 C C . MET A 1 105 ? -2.043 -2.173 2.496 1.00 96.69 105 MET A C 1
ATOM 835 O O . MET A 1 105 ? -0.930 -2.675 2.602 1.00 96.69 105 MET A O 1
ATOM 839 N N . ASP A 1 106 ? -3.077 -2.836 1.962 1.00 96.38 106 ASP A N 1
ATOM 840 C CA . ASP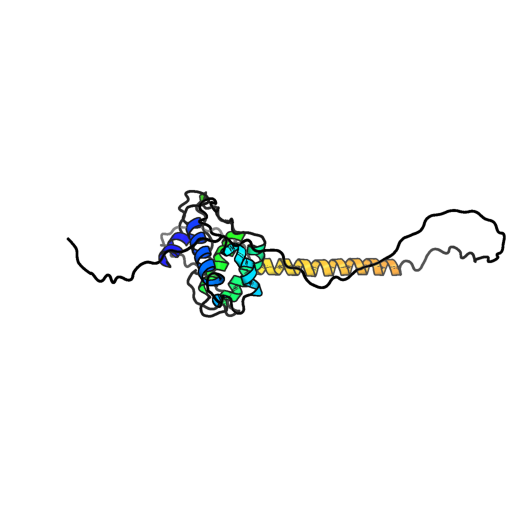 A 1 106 ? -2.990 -4.216 1.456 1.00 96.38 106 ASP A CA 1
ATOM 841 C C . ASP A 1 106 ? -1.978 -4.368 0.315 1.00 96.38 106 ASP A C 1
ATOM 843 O O . ASP A 1 106 ? -1.282 -5.379 0.221 1.00 96.38 106 ASP A O 1
ATOM 847 N N . ASN A 1 107 ? -1.902 -3.384 -0.581 1.00 96.69 107 ASN A N 1
ATOM 848 C CA . ASN A 1 107 ? -0.938 -3.414 -1.671 1.00 96.69 107 ASN A CA 1
ATOM 849 C C . ASN A 1 107 ? 0.506 -3.309 -1.154 1.00 96.69 107 ASN A C 1
ATOM 851 O O . ASN A 1 107 ? 1.372 -4.067 -1.589 1.00 96.69 107 ASN A O 1
ATOM 855 N N . MET A 1 108 ? 0.760 -2.397 -0.214 1.00 96.25 108 MET A N 1
ATOM 856 C CA . MET A 1 108 ? 2.074 -2.261 0.417 1.00 96.25 108 MET A CA 1
ATOM 857 C C . MET A 1 108 ? 2.443 -3.509 1.237 1.00 96.25 108 MET A C 1
ATOM 859 O O . MET A 1 108 ? 3.563 -4.001 1.150 1.00 96.25 108 MET A O 1
ATOM 863 N N . ASP A 1 109 ? 1.488 -4.084 1.965 1.00 96.94 109 ASP A N 1
ATOM 864 C CA . ASP A 1 109 ? 1.654 -5.362 2.664 1.00 96.94 109 ASP A CA 1
ATOM 865 C C . ASP A 1 109 ? 2.027 -6.500 1.699 1.00 96.94 109 ASP A C 1
ATOM 867 O O . ASP A 1 109 ? 3.042 -7.173 1.877 1.00 96.94 109 ASP A O 1
ATOM 871 N N . SER A 1 110 ? 1.300 -6.634 0.585 1.00 96.00 110 SER A N 1
ATOM 872 C CA . SER A 1 110 ? 1.607 -7.628 -0.450 1.00 96.00 110 SER A CA 1
ATOM 873 C C . SER A 1 110 ? 2.996 -7.434 -1.057 1.00 96.00 110 SER A C 1
ATOM 875 O O . SER A 1 110 ? 3.669 -8.411 -1.395 1.00 96.00 110 SER A O 1
ATOM 877 N N . ALA A 1 111 ? 3.433 -6.189 -1.225 1.00 96.06 111 ALA A N 1
ATOM 878 C CA . ALA A 1 111 ? 4.755 -5.870 -1.743 1.00 96.06 111 ALA A CA 1
ATOM 879 C C . ALA A 1 111 ? 5.867 -6.249 -0.750 1.00 96.06 111 ALA A C 1
ATOM 881 O O . ALA A 1 111 ? 6.909 -6.742 -1.178 1.00 96.06 111 ALA A O 1
ATOM 882 N N . CYS A 1 112 ? 5.635 -6.115 0.560 1.00 95.88 112 CYS A N 1
ATOM 883 C CA . CYS A 1 112 ? 6.562 -6.613 1.579 1.00 95.88 112 CYS A CA 1
ATOM 884 C C . CYS A 1 112 ? 6.661 -8.138 1.616 1.00 95.88 112 CYS A C 1
ATOM 886 O O . CYS A 1 112 ? 7.756 -8.666 1.817 1.00 95.88 112 CYS A O 1
ATOM 888 N N . GLU A 1 113 ? 5.542 -8.838 1.416 1.00 95.44 113 GLU A N 1
ATOM 889 C CA . GLU A 1 113 ? 5.509 -10.304 1.380 1.00 95.44 113 GLU A CA 1
ATOM 890 C C . GLU A 1 113 ? 6.219 -10.866 0.145 1.00 95.44 113 GLU A C 1
ATOM 892 O O . GLU A 1 113 ? 6.962 -11.843 0.238 1.00 95.44 113 GLU A O 1
ATOM 897 N N . THR A 1 114 ? 5.967 -10.268 -1.021 1.00 95.44 114 THR A N 1
ATOM 898 C CA . THR A 1 114 ? 6.378 -10.840 -2.313 1.00 95.44 114 THR A CA 1
ATOM 899 C C . THR A 1 114 ? 7.686 -10.275 -2.850 1.00 95.44 114 THR A C 1
ATOM 901 O O . THR A 1 114 ? 8.374 -10.982 -3.580 1.00 95.44 114 THR A O 1
ATOM 904 N N . LYS A 1 115 ? 8.040 -9.036 -2.482 1.00 95.62 115 LYS A N 1
ATOM 905 C CA . LYS A 1 115 ? 9.241 -8.310 -2.928 1.00 95.62 115 LYS A CA 1
ATOM 906 C C . LYS A 1 115 ? 9.554 -8.501 -4.425 1.00 95.62 115 LYS A C 1
ATOM 908 O O . LYS A 1 115 ? 10.629 -9.013 -4.745 1.00 95.62 115 LYS A O 1
ATOM 913 N N . PRO A 1 116 ? 8.647 -8.106 -5.341 1.00 96.19 116 PRO A N 1
ATOM 914 C CA . PRO A 1 116 ? 8.864 -8.277 -6.774 1.00 96.19 116 PRO A CA 1
ATOM 915 C C . PRO A 1 116 ? 10.173 -7.632 -7.243 1.00 96.19 116 PRO A C 1
ATOM 917 O O . PRO A 1 116 ? 10.559 -6.540 -6.807 1.00 96.19 116 PRO A O 1
ATOM 920 N N . ASN A 1 117 ? 10.866 -8.316 -8.146 1.00 96.25 117 ASN A N 1
ATOM 921 C CA . ASN A 1 117 ? 12.111 -7.863 -8.741 1.00 96.25 117 ASN A CA 1
ATOM 922 C C . ASN A 1 117 ? 11.850 -6.849 -9.867 1.00 96.25 117 ASN A C 1
ATOM 924 O O . ASN A 1 117 ? 11.653 -7.211 -11.030 1.00 96.25 117 ASN A O 1
ATOM 928 N N . ALA A 1 118 ? 11.917 -5.562 -9.522 1.00 95.56 118 ALA A N 1
ATOM 929 C CA . ALA A 1 118 ? 11.717 -4.459 -10.461 1.00 95.56 118 ALA A CA 1
ATOM 930 C C . ALA A 1 118 ? 12.675 -4.509 -11.666 1.00 95.56 118 ALA A C 1
ATOM 932 O O . ALA A 1 118 ? 12.266 -4.239 -12.792 1.00 95.56 118 ALA A O 1
ATOM 933 N N . SER A 1 119 ? 13.938 -4.903 -11.460 1.00 96.25 119 SER A N 1
ATOM 934 C CA . SER A 1 119 ? 14.933 -5.014 -12.537 1.00 96.25 119 SER A CA 1
ATOM 935 C C . SER A 1 119 ? 14.613 -6.127 -13.536 1.00 96.25 119 SER A C 1
ATOM 937 O O . SER A 1 119 ? 15.092 -6.090 -14.667 1.00 96.25 119 SER A O 1
ATOM 939 N N . ALA A 1 120 ? 13.812 -7.114 -13.127 1.00 97.31 120 ALA A N 1
ATOM 940 C CA . ALA A 1 120 ? 13.302 -8.177 -13.987 1.00 97.31 120 ALA A CA 1
ATOM 941 C C . ALA A 1 120 ? 11.929 -7.844 -14.605 1.00 97.31 120 ALA A C 1
ATOM 943 O O . ALA A 1 120 ? 11.363 -8.678 -15.311 1.00 97.31 120 ALA A O 1
ATOM 944 N N . GLY A 1 121 ? 11.390 -6.644 -14.357 1.00 95.94 121 GLY A N 1
ATOM 945 C CA . GLY A 1 121 ? 10.063 -6.236 -14.818 1.00 95.94 121 GLY A CA 1
ATOM 946 C C . GLY A 1 121 ? 8.911 -6.890 -14.051 1.00 95.94 121 GLY A C 1
ATOM 947 O O . GLY A 1 121 ? 7.793 -6.934 -14.560 1.00 95.94 121 GLY A O 1
ATOM 948 N N . GLU A 1 122 ? 9.161 -7.419 -12.850 1.00 96.81 122 GLU A N 1
ATOM 949 C CA . GLU A 1 122 ? 8.095 -7.943 -11.996 1.00 96.81 122 GLU A CA 1
ATOM 950 C C . GLU A 1 122 ? 7.299 -6.798 -11.359 1.00 96.81 122 GLU A C 1
ATOM 952 O O . GLU A 1 122 ? 7.862 -5.811 -10.881 1.00 96.81 122 GLU A O 1
ATOM 957 N N . THR A 1 123 ? 5.977 -6.954 -11.311 1.00 95.06 123 THR A N 1
ATOM 958 C CA . THR A 1 123 ? 5.048 -5.981 -10.726 1.00 95.06 123 THR A CA 1
ATOM 959 C C . THR A 1 123 ? 4.377 -6.548 -9.477 1.00 95.06 123 THR A C 1
ATOM 961 O O . THR A 1 123 ? 4.334 -7.762 -9.259 1.00 95.06 123 THR A O 1
ATOM 964 N N . ILE A 1 124 ? 3.796 -5.677 -8.648 1.00 93.62 124 ILE A N 1
ATOM 965 C CA . ILE A 1 124 ? 3.011 -6.125 -7.492 1.00 93.62 124 ILE A CA 1
ATOM 966 C C . ILE A 1 124 ? 1.702 -6.749 -7.966 1.00 93.62 124 ILE A C 1
ATOM 968 O O . ILE A 1 124 ? 0.994 -6.211 -8.817 1.00 93.62 124 ILE A O 1
ATOM 972 N N . THR A 1 125 ? 1.348 -7.883 -7.365 1.00 90.19 125 THR A N 1
ATOM 973 C CA . THR A 1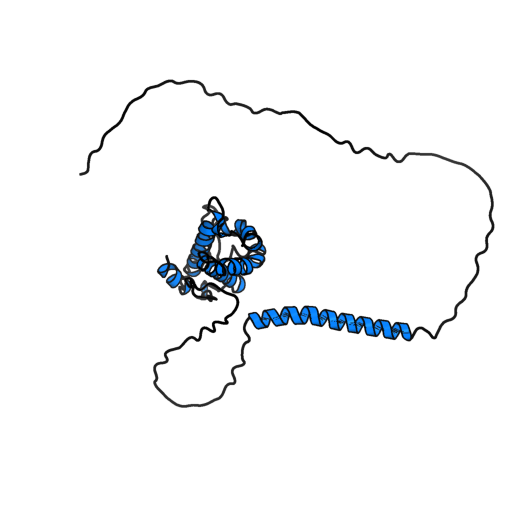 125 ? 0.025 -8.476 -7.551 1.00 90.19 125 THR A CA 1
ATOM 974 C C . THR A 1 125 ? -0.978 -7.787 -6.633 1.00 90.19 125 THR A C 1
ATOM 976 O O . THR A 1 125 ? -0.934 -7.938 -5.415 1.00 90.19 125 THR A O 1
ATOM 979 N N . LEU A 1 126 ? -1.919 -7.052 -7.222 1.00 91.94 126 LEU A N 1
ATOM 980 C CA . LEU A 1 126 ? -2.993 -6.409 -6.474 1.00 91.94 126 LEU A CA 1
ATOM 981 C C . LEU A 1 126 ? -3.975 -7.455 -5.929 1.00 91.94 126 LEU A C 1
ATOM 983 O O . LEU A 1 126 ? -4.639 -8.152 -6.697 1.00 91.94 126 LEU A O 1
ATOM 987 N N . ARG A 1 127 ? -4.134 -7.526 -4.601 1.00 89.81 127 ARG A N 1
ATOM 988 C CA . ARG A 1 127 ? -5.145 -8.392 -3.958 1.00 89.81 127 ARG A CA 1
ATOM 989 C C . ARG A 1 127 ? -6.580 -7.980 -4.320 1.00 89.81 127 ARG A C 1
ATOM 991 O O . ARG A 1 127 ? -7.482 -8.815 -4.316 1.00 89.81 127 ARG A O 1
ATOM 998 N N . ARG A 1 128 ? -6.790 -6.691 -4.611 1.00 92.12 128 ARG A N 1
ATOM 999 C CA . ARG A 1 128 ? -8.054 -6.070 -5.044 1.00 92.12 128 ARG A CA 1
ATOM 1000 C C . ARG A 1 128 ? -7.773 -4.869 -5.953 1.00 92.12 128 ARG A C 1
ATOM 1002 O O . ARG A 1 128 ? -6.679 -4.312 -5.877 1.00 92.12 128 ARG A O 1
ATOM 1009 N N . PRO A 1 129 ? -8.738 -4.414 -6.773 1.00 94.00 129 PRO A N 1
ATOM 1010 C CA . PRO A 1 129 ? -8.574 -3.173 -7.522 1.00 94.00 129 PRO A CA 1
ATOM 1011 C C . PRO A 1 129 ? -8.337 -1.984 -6.577 1.00 94.00 129 PRO A C 1
ATOM 1013 O O . PRO A 1 129 ? -9.115 -1.763 -5.653 1.00 94.00 129 PRO A O 1
ATOM 1016 N N . LEU A 1 130 ? -7.297 -1.186 -6.843 1.00 93.38 130 LEU A N 1
ATOM 1017 C CA . LEU A 1 130 ? -6.848 -0.067 -5.991 1.00 93.38 130 LEU A CA 1
ATOM 1018 C C . LEU A 1 130 ? -7.974 0.885 -5.556 1.00 93.38 130 LEU A C 1
ATOM 1020 O O . LEU A 1 130 ? -8.008 1.352 -4.420 1.00 93.38 130 LEU A O 1
ATOM 1024 N N . PHE A 1 131 ? -8.909 1.157 -6.467 1.00 94.56 131 PHE A N 1
ATOM 1025 C CA . PHE A 1 131 ? -9.987 2.132 -6.287 1.00 94.56 131 PHE A CA 1
ATOM 1026 C C . PHE A 1 131 ? -11.372 1.486 -6.157 1.00 94.56 131 PHE A C 1
ATOM 1028 O O . PHE A 1 131 ? -12.375 2.148 -6.424 1.00 94.56 131 PHE A O 1
ATOM 1035 N N . ASP A 1 132 ? -11.438 0.201 -5.797 1.00 93.25 132 ASP A N 1
ATOM 1036 C CA . ASP A 1 132 ? -12.698 -0.424 -5.396 1.00 93.25 132 ASP A CA 1
ATOM 1037 C C . ASP A 1 132 ? -13.182 0.194 -4.075 1.00 93.25 132 ASP A C 1
ATOM 1039 O O . ASP A 1 132 ? -12.423 0.309 -3.111 1.00 93.25 132 ASP A O 1
ATOM 1043 N N . LEU A 1 133 ? -14.445 0.617 -4.056 1.00 93.31 133 LEU A N 1
ATOM 1044 C CA . LEU A 1 133 ? -15.100 1.246 -2.907 1.00 93.31 133 LEU A CA 1
ATOM 1045 C C . LEU A 1 133 ? -15.969 0.263 -2.118 1.00 93.31 133 LEU A C 1
ATOM 1047 O O . LEU A 1 133 ? -16.584 0.653 -1.126 1.00 93.31 133 LEU A O 1
ATOM 1051 N N . SER A 1 134 ? -16.041 -0.993 -2.559 1.00 91.44 134 SER A N 1
ATOM 1052 C CA . SER A 1 134 ? -16.819 -2.031 -1.897 1.00 91.44 134 SER A CA 1
ATOM 1053 C C . SER A 1 134 ? -16.268 -2.267 -0.495 1.00 91.44 134 SER A C 1
ATOM 1055 O O . SER A 1 134 ? -15.128 -2.709 -0.327 1.00 91.44 134 SER A O 1
ATOM 1057 N N . THR A 1 135 ? -17.079 -1.987 0.526 1.00 84.75 135 THR A N 1
ATOM 1058 C CA . THR A 1 135 ? -16.710 -2.315 1.901 1.00 84.75 135 THR A CA 1
ATOM 1059 C C . THR A 1 135 ? -16.547 -3.822 2.013 1.00 84.75 135 THR A C 1
ATOM 1061 O O . THR A 1 135 ? -17.383 -4.606 1.553 1.00 84.75 135 THR A O 1
ATOM 1064 N N . ALA A 1 136 ? -15.445 -4.245 2.628 1.00 68.75 136 ALA A N 1
ATOM 1065 C CA . ALA A 1 136 ? -15.234 -5.647 2.940 1.00 68.75 136 ALA A CA 1
ATOM 1066 C C . ALA A 1 136 ? -16.120 -6.003 4.139 1.00 68.75 136 ALA A C 1
ATOM 1068 O O . ALA A 1 136 ? -15.646 -6.155 5.259 1.00 68.75 136 ALA A O 1
ATOM 1069 N N . THR A 1 137 ? -17.428 -6.103 3.907 1.00 53.41 137 THR A N 1
ATOM 1070 C CA . THR A 1 137 ? -18.305 -6.831 4.819 1.00 53.41 137 THR A CA 1
ATOM 1071 C C . THR A 1 137 ? -17.791 -8.263 4.779 1.00 53.41 137 THR A C 1
ATOM 1073 O O . THR A 1 137 ? -17.705 -8.843 3.694 1.00 53.41 137 THR A O 1
ATOM 1076 N N . SER A 1 138 ? -17.331 -8.799 5.911 1.00 52.06 138 SER A N 1
ATOM 1077 C CA . SER A 1 138 ? -16.903 -10.195 5.993 1.00 52.06 138 SER A CA 1
ATOM 1078 C C . SER A 1 138 ? -17.921 -11.071 5.260 1.00 52.06 138 SER A C 1
ATOM 1080 O O . SER A 1 138 ? -19.119 -10.961 5.515 1.00 52.06 138 SER A O 1
ATOM 1082 N N . ASN A 1 139 ? -17.406 -11.880 4.329 1.00 48.34 139 ASN A N 1
ATOM 1083 C CA . ASN A 1 139 ? -18.094 -12.704 3.327 1.00 48.34 139 ASN A CA 1
ATOM 1084 C C . ASN A 1 139 ? -18.220 -12.047 1.942 1.00 48.34 139 ASN A C 1
ATOM 1086 O O . ASN A 1 139 ? -19.228 -11.433 1.609 1.00 48.34 139 ASN A O 1
ATOM 1090 N N . THR A 1 140 ? -17.226 -12.289 1.080 1.00 36.81 140 THR A N 1
ATOM 1091 C CA . THR A 1 140 ? -17.378 -13.116 -0.138 1.00 36.81 140 THR A CA 1
ATOM 1092 C C . THR A 1 140 ? -16.018 -13.244 -0.831 1.00 36.81 140 THR A C 1
ATOM 1094 O O . THR A 1 140 ? -15.316 -12.263 -1.071 1.00 36.81 140 THR A O 1
ATOM 1097 N N . THR A 1 141 ? -15.637 -14.485 -1.125 1.00 47.62 141 THR A N 1
ATOM 1098 C CA . THR A 1 141 ? -14.547 -14.868 -2.021 1.00 47.62 141 THR A CA 1
ATOM 1099 C C . THR A 1 141 ? -14.810 -14.299 -3.417 1.00 47.62 141 THR A C 1
ATOM 1101 O O . THR A 1 141 ? -15.604 -14.859 -4.167 1.00 47.62 141 THR A O 1
ATOM 1104 N N . SER A 1 142 ? -14.153 -13.200 -3.786 1.00 37.66 142 SER A N 1
ATOM 1105 C CA . SER A 1 142 ? -14.124 -12.748 -5.180 1.00 37.66 142 SER A CA 1
ATOM 1106 C C . SER A 1 142 ? -12.977 -13.444 -5.902 1.00 37.66 142 SER A C 1
ATOM 1108 O O . SER A 1 142 ? -11.825 -13.018 -5.844 1.00 37.66 142 SER A O 1
ATOM 1110 N N . THR A 1 143 ? -13.298 -14.551 -6.565 1.00 40.66 143 THR A N 1
ATOM 1111 C CA . THR A 1 143 ? -12.440 -15.176 -7.572 1.00 40.66 143 THR A CA 1
ATOM 1112 C C . THR A 1 143 ? -12.451 -14.281 -8.811 1.00 40.66 143 THR A C 1
ATOM 1114 O O . THR A 1 143 ? -13.399 -14.316 -9.595 1.00 40.66 143 THR A O 1
ATOM 1117 N N . SER A 1 144 ? -11.420 -13.457 -9.001 1.00 40.28 144 SER A N 1
ATOM 1118 C CA . SER A 1 144 ? -11.203 -12.763 -10.274 1.00 40.28 144 SER A CA 1
ATOM 1119 C C . SER A 1 144 ? -10.877 -13.807 -11.339 1.00 40.28 144 SER A C 1
ATOM 1121 O O . SER A 1 144 ? -9.764 -14.322 -11.406 1.00 40.28 144 SER A O 1
ATOM 1123 N N . THR A 1 145 ? -11.873 -14.166 -12.145 1.00 37.78 145 THR A N 1
ATOM 1124 C CA . THR A 1 145 ? -11.672 -14.994 -13.334 1.00 37.78 145 THR A CA 1
ATOM 1125 C C . THR A 1 145 ? -11.253 -14.050 -14.452 1.00 37.78 145 THR A C 1
ATOM 1127 O O . THR A 1 145 ? -12.079 -13.303 -14.972 1.00 37.78 145 THR A O 1
ATOM 1130 N N . SER A 1 146 ? -9.967 -14.039 -14.796 1.00 41.53 146 SER A N 1
ATOM 1131 C CA . SER A 1 146 ? -9.481 -13.341 -15.985 1.00 41.53 146 SER A CA 1
ATOM 1132 C C . SER A 1 146 ? -10.069 -14.014 -17.224 1.00 41.53 146 SER A C 1
ATOM 1134 O O . SER A 1 146 ? -9.665 -15.112 -17.602 1.00 41.53 146 SER A O 1
ATOM 1136 N N . SER A 1 147 ? -11.041 -13.367 -17.861 1.00 36.09 147 SER A N 1
ATOM 1137 C CA . SER A 1 147 ? -11.494 -13.715 -19.204 1.00 36.09 147 SER A CA 1
ATOM 1138 C C . SER A 1 147 ? -10.416 -13.298 -20.205 1.00 36.09 147 SER A C 1
ATOM 1140 O O . SER A 1 147 ? -10.323 -12.130 -20.579 1.00 36.09 147 SER A O 1
ATOM 1142 N N . ALA A 1 148 ? -9.577 -14.249 -20.613 1.00 38.62 148 ALA A N 1
ATOM 1143 C CA . ALA A 1 148 ? -8.681 -14.080 -21.748 1.00 38.62 148 ALA A CA 1
ATOM 1144 C C . ALA A 1 148 ? -9.489 -14.212 -23.047 1.00 38.62 148 ALA A C 1
ATOM 1146 O O . ALA A 1 148 ? -9.994 -15.286 -23.375 1.00 38.62 148 ALA A O 1
ATOM 1147 N N . THR A 1 149 ? -9.611 -13.117 -23.793 1.00 36.50 149 THR A N 1
ATOM 1148 C CA . THR A 1 149 ? -10.082 -13.138 -25.180 1.00 36.50 149 THR A CA 1
ATOM 1149 C C . THR A 1 149 ? -8.980 -13.749 -26.043 1.00 36.50 149 THR A C 1
ATOM 1151 O O . THR A 1 149 ? -7.986 -13.091 -26.338 1.00 36.50 149 THR A O 1
ATOM 1154 N N . ALA A 1 150 ? -9.134 -15.017 -26.426 1.00 37.09 150 ALA A N 1
ATOM 1155 C CA . ALA A 1 150 ? -8.272 -15.673 -27.403 1.00 37.09 150 ALA A CA 1
ATOM 1156 C C . ALA A 1 150 ? -8.924 -15.602 -28.791 1.00 37.09 150 ALA A C 1
ATOM 1158 O O . ALA A 1 150 ? -9.980 -16.187 -29.033 1.00 37.09 150 ALA A O 1
ATOM 1159 N N . THR A 1 151 ? -8.284 -14.870 -29.700 1.00 36.84 151 THR A N 1
ATOM 1160 C CA . THR A 1 151 ? -8.574 -14.875 -31.136 1.00 36.84 151 THR A CA 1
ATOM 1161 C C . THR A 1 151 ? -8.288 -16.269 -31.693 1.00 36.84 151 THR A C 1
ATOM 1163 O O . THR A 1 151 ? -7.185 -16.791 -31.539 1.00 36.84 151 THR A O 1
ATOM 1166 N N . GLY A 1 152 ? -9.291 -16.891 -32.312 1.00 36.97 152 GLY A N 1
ATOM 1167 C CA . GLY A 1 152 ? -9.184 -18.232 -32.874 1.00 36.97 152 GLY A CA 1
ATOM 1168 C C . GLY A 1 152 ? -8.487 -18.254 -34.234 1.00 36.97 152 GLY A C 1
ATOM 1169 O O . GLY A 1 152 ? -8.979 -17.669 -35.194 1.00 36.97 152 GLY A O 1
ATOM 1170 N N . THR A 1 153 ? -7.407 -19.026 -34.324 1.00 35.62 153 THR A N 1
ATOM 1171 C CA . THR A 1 153 ? -6.952 -19.717 -35.541 1.00 35.62 153 THR A CA 1
ATOM 1172 C C . THR A 1 153 ? -6.485 -21.108 -35.117 1.00 35.62 153 THR A C 1
ATOM 1174 O O . THR A 1 153 ? -5.692 -21.227 -34.185 1.00 35.62 153 THR A O 1
ATOM 1177 N N . GLY A 1 154 ? -7.062 -22.151 -35.719 1.00 37.50 154 GLY A N 1
ATOM 1178 C CA . GLY A 1 154 ? -6.892 -23.543 -35.293 1.00 37.50 154 GLY A CA 1
ATOM 1179 C C . GLY A 1 154 ? -5.569 -24.190 -35.707 1.00 37.50 154 GLY A C 1
ATOM 1180 O O . GLY A 1 154 ? -4.926 -23.735 -36.642 1.00 37.50 154 GLY A O 1
ATOM 1181 N N . ASP A 1 155 ? -5.181 -25.258 -35.008 1.00 34.69 155 ASP A N 1
ATOM 1182 C CA . ASP A 1 155 ? -5.106 -26.638 -35.519 1.00 34.69 155 ASP A CA 1
ATOM 1183 C C . ASP A 1 155 ? -4.611 -27.597 -34.405 1.00 34.69 155 ASP A C 1
ATOM 1185 O O . ASP A 1 155 ? -3.896 -27.203 -33.490 1.00 34.69 155 ASP A O 1
ATOM 1189 N N . ASN A 1 156 ? -5.089 -28.839 -34.499 1.00 43.22 156 ASN A N 1
ATOM 1190 C CA . ASN A 1 156 ? -4.759 -30.123 -33.865 1.00 43.22 156 ASN A 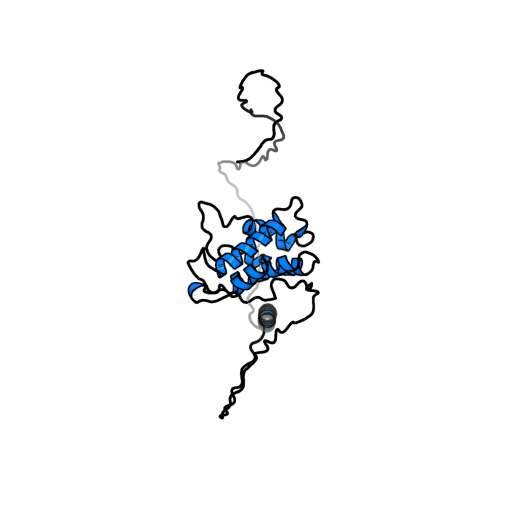CA 1
ATOM 1191 C C . ASN A 1 156 ? -3.741 -30.281 -32.710 1.00 43.22 156 ASN A C 1
ATOM 1193 O O . ASN A 1 156 ? -2.577 -29.901 -32.787 1.00 43.22 156 ASN A O 1
ATOM 1197 N N . GLY A 1 157 ? -4.124 -31.163 -31.770 1.00 35.19 157 GLY A N 1
ATOM 1198 C CA . GLY A 1 157 ? -3.194 -32.115 -31.142 1.00 35.19 157 GLY A CA 1
ATOM 1199 C C . GLY A 1 157 ? -3.355 -32.275 -29.632 1.00 35.19 157 GLY A C 1
ATOM 1200 O O . GLY A 1 157 ? -2.783 -31.519 -28.855 1.00 35.19 157 GLY A O 1
ATOM 1201 N N . GLY A 1 158 ? -4.099 -33.295 -29.200 1.00 46.28 158 GLY A N 1
ATOM 1202 C CA . GLY A 1 158 ? -4.302 -33.593 -27.783 1.00 46.28 158 GLY A CA 1
ATOM 1203 C C . GLY A 1 158 ? -3.038 -34.032 -27.035 1.00 46.28 158 GLY A C 1
ATOM 1204 O O . GLY A 1 158 ? -2.203 -34.754 -27.574 1.00 46.28 158 GLY A O 1
ATOM 1205 N N . ARG A 1 159 ? -2.969 -33.654 -25.753 1.00 39.28 159 ARG A N 1
ATOM 1206 C CA . ARG A 1 159 ? -2.437 -34.428 -24.616 1.00 39.28 159 ARG A CA 1
ATOM 1207 C C . ARG A 1 159 ? -2.981 -33.799 -23.332 1.00 39.28 159 ARG A C 1
ATOM 1209 O O . ARG A 1 159 ? -2.776 -32.616 -23.085 1.00 39.28 159 ARG A O 1
ATOM 1216 N N . GLY A 1 160 ? -3.706 -34.590 -22.543 1.00 50.38 160 GLY A N 1
ATOM 1217 C CA . GLY A 1 160 ? -4.174 -34.187 -21.223 1.00 50.38 160 GLY A CA 1
ATOM 1218 C C . GLY A 1 160 ? -2.999 -33.981 -20.271 1.00 50.38 160 GLY A C 1
ATOM 1219 O O . GLY A 1 160 ? -2.139 -34.849 -20.149 1.00 50.38 160 GLY A O 1
ATOM 1220 N N . ALA A 1 161 ? -2.992 -32.844 -19.584 1.00 40.12 161 ALA A N 1
ATOM 1221 C CA . ALA A 1 161 ? -2.173 -32.614 -18.408 1.00 40.12 161 ALA A CA 1
ATOM 1222 C C . ALA A 1 161 ? -3.117 -32.194 -17.280 1.00 40.12 161 ALA A C 1
ATOM 1224 O O . ALA A 1 161 ? -3.747 -31.139 -17.338 1.00 40.12 161 ALA A O 1
ATOM 1225 N N . ALA A 1 162 ? -3.255 -33.068 -16.285 1.00 50.09 162 ALA A N 1
ATOM 1226 C CA . ALA A 1 162 ? -3.921 -32.761 -15.032 1.00 50.09 162 ALA A CA 1
ATOM 1227 C C . ALA A 1 162 ? -3.142 -31.635 -14.336 1.00 50.09 162 ALA A C 1
ATOM 1229 O O . ALA A 1 162 ? -2.048 -31.864 -13.821 1.00 50.09 162 ALA A O 1
ATOM 1230 N N . SER A 1 163 ? -3.674 -30.414 -14.353 1.00 40.75 163 SER A N 1
ATOM 1231 C CA . SER A 1 163 ? -3.127 -29.306 -13.578 1.00 40.75 163 SER A CA 1
ATOM 1232 C C . SER A 1 163 ? -3.636 -29.410 -12.143 1.00 40.75 163 SER A C 1
ATOM 1234 O O . SER A 1 163 ? -4.828 -29.326 -11.852 1.00 40.75 163 SER A O 1
ATOM 1236 N N . SER A 1 164 ? -2.698 -29.664 -11.237 1.00 44.84 164 SER A N 1
ATOM 1237 C CA . SER A 1 164 ? -2.903 -29.714 -9.799 1.00 44.84 164 SER A CA 1
ATOM 1238 C C . SER A 1 164 ? -3.436 -28.375 -9.281 1.00 44.84 164 SER A C 1
ATOM 1240 O O . SER A 1 164 ? -2.870 -27.308 -9.514 1.00 44.84 164 SER A O 1
ATOM 1242 N N . SER A 1 165 ? -4.545 -28.442 -8.550 1.00 51.38 165 SER A N 1
ATOM 1243 C CA . SER A 1 165 ? -5.175 -27.309 -7.880 1.00 51.38 165 SER A CA 1
ATOM 1244 C C . SER A 1 165 ? -4.252 -26.742 -6.796 1.00 51.38 165 SER A C 1
ATOM 1246 O O . SER A 1 165 ? -4.112 -27.322 -5.718 1.00 51.38 165 SER A O 1
ATOM 1248 N N . SER A 1 166 ? -3.623 -25.602 -7.080 1.00 58.22 166 SER A N 1
ATOM 1249 C CA . SER A 1 166 ? -2.893 -24.805 -6.094 1.00 58.22 166 SER A CA 1
ATOM 1250 C C . SER A 1 166 ? -3.893 -24.128 -5.153 1.00 58.22 166 SER A C 1
ATOM 1252 O O . SER A 1 166 ? -4.715 -23.317 -5.579 1.00 58.22 166 SER A O 1
ATOM 1254 N N . LEU A 1 167 ? -3.864 -24.506 -3.874 1.00 56.44 167 LEU A N 1
ATOM 1255 C CA . LEU A 1 167 ? -4.770 -23.981 -2.854 1.00 56.44 167 LEU A CA 1
ATOM 1256 C C . LEU A 1 167 ? -4.370 -22.555 -2.444 1.00 56.44 167 LEU A C 1
ATOM 1258 O O . LEU A 1 167 ? -3.194 -22.273 -2.207 1.00 56.44 167 LEU A O 1
ATOM 1262 N N . SER A 1 168 ? -5.374 -21.678 -2.346 1.00 54.06 168 SER A N 1
ATOM 1263 C CA . SER A 1 168 ? -5.253 -20.264 -1.961 1.00 54.06 168 SER A CA 1
ATOM 1264 C C . SER A 1 168 ? -4.494 -20.071 -0.640 1.00 54.06 168 SER A C 1
ATOM 1266 O O . SER A 1 168 ? -4.587 -20.892 0.273 1.00 54.06 168 SER A O 1
ATOM 1268 N N . THR A 1 169 ? -3.773 -18.956 -0.512 1.00 58.38 169 THR A N 1
ATOM 1269 C CA . THR A 1 169 ? -2.994 -18.562 0.675 1.00 58.38 169 THR A CA 1
ATOM 1270 C C . THR A 1 169 ? -3.812 -18.602 1.973 1.00 58.38 169 THR A C 1
ATOM 1272 O O . THR A 1 169 ? -3.283 -19.000 3.007 1.00 58.38 169 THR A O 1
ATOM 1275 N N . GLY A 1 170 ? -5.125 -18.336 1.919 1.00 44.66 170 GLY A N 1
ATOM 1276 C CA . GLY A 1 170 ? -6.023 -18.491 3.074 1.00 44.66 170 GLY A CA 1
ATOM 1277 C C . GLY A 1 170 ? -6.201 -19.946 3.541 1.00 44.66 170 GLY A C 1
ATOM 1278 O O . GLY A 1 170 ? -6.315 -20.204 4.737 1.00 44.66 170 GLY A O 1
ATOM 1279 N N . ALA A 1 171 ? -6.137 -20.918 2.626 1.00 52.81 171 ALA A N 1
ATOM 1280 C CA . ALA A 1 171 ? -6.112 -22.339 2.976 1.00 52.81 171 ALA A CA 1
ATOM 1281 C C . ALA A 1 171 ? -4.742 -22.760 3.536 1.00 52.81 171 ALA A C 1
ATOM 1283 O O . ALA A 1 171 ? -4.675 -23.574 4.455 1.00 52.81 171 ALA A O 1
ATOM 1284 N N . LYS A 1 172 ? -3.645 -22.173 3.037 1.00 51.34 172 LYS A N 1
ATOM 1285 C CA . LYS A 1 172 ? -2.284 -22.430 3.545 1.00 51.34 172 LYS A CA 1
ATOM 1286 C C . LYS A 1 172 ? -2.085 -21.883 4.966 1.00 51.34 172 LYS A C 1
ATOM 1288 O O . LYS A 1 172 ? -1.539 -22.591 5.809 1.00 51.34 172 LYS A O 1
ATOM 1293 N N . ALA A 1 173 ? -2.594 -20.682 5.252 1.00 48.75 173 ALA A N 1
ATOM 1294 C CA . ALA A 1 173 ? -2.552 -20.078 6.584 1.00 48.75 173 ALA A CA 1
ATOM 1295 C C . ALA A 1 173 ? -3.396 -20.865 7.609 1.00 48.75 173 ALA A C 1
ATOM 1297 O O . ALA A 1 173 ? -2.936 -21.120 8.722 1.00 48.75 173 ALA A O 1
ATOM 1298 N N . GLY A 1 174 ? -4.585 -21.346 7.217 1.00 40.97 174 GLY A N 1
ATOM 1299 C CA . GLY A 1 174 ? -5.438 -22.172 8.083 1.00 40.97 174 GLY A CA 1
ATOM 1300 C C . GLY A 1 174 ? -4.844 -23.546 8.430 1.00 40.97 174 GLY A C 1
ATOM 1301 O O . GLY A 1 174 ? -4.965 -24.002 9.568 1.00 40.97 174 GLY A O 1
ATOM 1302 N N . ILE A 1 175 ? -4.154 -24.198 7.485 1.00 57.19 175 ILE A N 1
ATOM 1303 C CA . ILE A 1 175 ? -3.517 -25.507 7.726 1.00 57.19 175 ILE A CA 1
ATOM 1304 C C . ILE A 1 175 ? -2.288 -25.373 8.643 1.00 57.19 175 ILE A C 1
ATOM 1306 O O . ILE A 1 175 ? -2.063 -26.246 9.483 1.00 57.19 175 ILE A O 1
ATOM 1310 N N . GLY A 1 176 ? -1.532 -24.273 8.546 1.00 46.47 176 GLY A N 1
ATOM 1311 C CA . GLY A 1 176 ? -0.345 -24.036 9.379 1.00 46.47 176 GLY A CA 1
ATOM 1312 C C . GLY A 1 176 ? -0.658 -23.926 10.875 1.00 46.47 176 GLY A C 1
ATOM 1313 O O . GLY A 1 176 ? -0.017 -24.583 11.696 1.00 46.47 176 GLY A O 1
ATOM 1314 N N . VAL A 1 177 ? -1.691 -23.159 11.237 1.00 55.84 177 VAL A N 1
ATOM 1315 C CA . VAL A 1 177 ? -2.073 -22.964 12.648 1.00 55.84 177 VAL A CA 1
ATOM 1316 C C . VAL A 1 177 ? -2.736 -24.222 13.228 1.00 55.84 177 VAL A C 1
ATOM 1318 O O . VAL A 1 177 ? -2.451 -24.610 14.364 1.00 55.84 177 VAL A O 1
ATOM 1321 N N . GLY A 1 178 ? -3.558 -24.921 12.434 1.00 54.56 178 GLY A N 1
ATOM 1322 C CA . GLY A 1 178 ? -4.217 -26.161 12.856 1.00 54.56 178 GLY A CA 1
ATOM 1323 C C . GLY A 1 178 ? -3.246 -27.320 13.113 1.00 54.56 178 GLY A C 1
ATOM 1324 O O . GLY A 1 178 ? -3.395 -28.042 14.101 1.00 54.56 178 GLY A O 1
ATOM 1325 N N . ALA A 1 179 ? -2.216 -27.479 12.272 1.00 62.31 179 ALA A N 1
ATOM 1326 C CA . ALA A 1 179 ? -1.215 -28.534 12.434 1.00 62.31 179 ALA A CA 1
ATOM 1327 C C . ALA A 1 179 ? -0.295 -28.299 13.645 1.00 62.31 179 ALA A C 1
ATOM 1329 O O . ALA A 1 179 ? 0.070 -29.260 14.323 1.00 62.31 179 ALA A O 1
ATOM 1330 N N . GLY A 1 180 ? 0.036 -27.040 13.958 1.00 68.44 180 GLY A N 1
ATOM 1331 C CA . GLY A 1 180 ? 0.858 -26.697 15.121 1.00 68.44 180 GLY A CA 1
ATOM 1332 C C . GLY A 1 180 ? 0.174 -27.038 16.447 1.00 68.44 180 GLY A C 1
ATOM 1333 O O . GLY A 1 180 ? 0.728 -27.770 17.269 1.00 68.44 180 GLY A O 1
ATOM 1334 N N . VAL A 1 181 ? -1.063 -26.571 16.640 1.00 74.50 181 VAL A N 1
ATOM 1335 C CA . VAL A 1 181 ? -1.806 -26.805 17.892 1.00 74.50 181 VAL A CA 1
ATOM 1336 C C . VAL A 1 181 ? -2.271 -28.261 18.001 1.00 74.50 181 VAL A C 1
ATOM 1338 O O . VAL A 1 181 ? -2.130 -28.879 19.058 1.00 74.50 181 VAL A O 1
ATOM 1341 N N . GLY A 1 182 ? -2.762 -28.848 16.904 1.00 77.69 182 GLY A N 1
ATOM 1342 C CA . GLY A 1 182 ? -3.177 -30.253 16.871 1.00 77.69 182 GLY A CA 1
ATOM 1343 C C . GLY A 1 182 ? -2.009 -31.220 17.088 1.00 77.69 182 GLY A C 1
ATOM 1344 O O . GLY A 1 182 ? -2.125 -32.165 17.867 1.00 77.69 182 GLY A O 1
ATOM 1345 N N . GLY A 1 183 ? -0.858 -30.955 16.462 1.00 80.31 183 GLY A N 1
ATOM 1346 C CA . GLY A 1 183 ? 0.350 -31.765 16.612 1.00 80.31 183 GLY A CA 1
ATOM 1347 C C . GLY A 1 183 ? 0.894 -31.754 18.040 1.00 80.31 183 GLY A C 1
ATOM 1348 O O . GLY A 1 183 ? 1.164 -32.818 18.596 1.00 80.31 183 GLY A O 1
ATOM 1349 N N . LEU A 1 184 ? 0.983 -30.578 18.673 1.00 81.94 184 LEU A N 1
ATOM 1350 C CA . LEU A 1 184 ? 1.437 -30.461 20.064 1.00 81.94 184 LEU A CA 1
ATOM 1351 C C . LEU A 1 184 ? 0.489 -31.158 21.050 1.00 81.94 184 LEU A C 1
ATOM 1353 O O . LEU A 1 184 ? 0.957 -31.823 21.974 1.00 81.94 184 LEU A O 1
ATOM 1357 N N . MET A 1 185 ? -0.827 -31.084 20.828 1.00 88.06 185 MET A N 1
ATOM 1358 C CA . MET A 1 185 ? -1.810 -31.792 21.656 1.00 88.06 185 MET A CA 1
ATOM 1359 C C . MET A 1 185 ? -1.696 -33.315 21.527 1.00 88.06 185 MET A C 1
ATOM 1361 O O . MET A 1 185 ? -1.710 -34.020 22.537 1.00 88.06 185 MET A O 1
ATOM 1365 N N . ILE A 1 186 ? -1.532 -33.839 20.309 1.00 89.00 186 ILE A N 1
ATOM 1366 C CA . ILE A 1 186 ? -1.400 -35.286 20.079 1.00 89.00 186 ILE A CA 1
ATOM 1367 C C . ILE A 1 186 ? -0.082 -35.812 20.659 1.00 89.00 186 ILE A C 1
ATOM 1369 O O . ILE A 1 186 ? -0.080 -36.833 21.350 1.00 89.00 186 ILE A O 1
ATOM 1373 N N . LEU A 1 187 ? 1.032 -35.111 20.431 1.00 88.19 187 LEU A N 1
ATOM 1374 C CA . LEU A 1 187 ? 2.339 -35.495 20.969 1.00 88.19 187 LEU A CA 1
ATOM 1375 C C . LEU A 1 187 ? 2.366 -35.416 22.502 1.00 88.19 187 LEU A C 1
ATOM 1377 O O . LEU A 1 187 ? 2.870 -36.334 23.153 1.00 88.19 187 LEU A O 1
ATOM 1381 N N . GLY A 1 188 ? 1.762 -34.377 23.086 1.00 89.50 188 GLY A N 1
ATOM 1382 C CA . GLY A 1 188 ? 1.606 -34.241 24.534 1.00 89.50 188 GLY A CA 1
ATOM 1383 C C . GLY A 1 188 ? 0.767 -35.368 25.144 1.00 89.50 188 GLY A C 1
ATOM 1384 O O . GLY A 1 188 ? 1.184 -35.992 26.123 1.00 89.50 188 GLY A O 1
ATOM 1385 N N . ALA A 1 189 ? -0.375 -35.697 24.532 1.00 87.88 189 ALA A N 1
ATOM 1386 C CA . ALA A 1 189 ? -1.241 -36.785 24.984 1.00 87.88 189 ALA A CA 1
ATOM 1387 C C . ALA A 1 189 ? -0.565 -38.163 24.863 1.00 87.88 189 ALA A C 1
ATOM 1389 O O . ALA A 1 189 ? -0.672 -38.987 25.775 1.00 87.88 189 ALA A O 1
ATOM 1390 N N . ALA A 1 190 ? 0.172 -38.408 23.775 1.00 90.81 190 ALA A N 1
ATOM 1391 C CA . ALA A 1 190 ? 0.917 -39.647 23.572 1.00 90.81 190 ALA A CA 1
ATOM 1392 C C . ALA A 1 190 ? 2.047 -39.810 24.601 1.00 90.81 190 ALA A C 1
ATOM 1394 O O . ALA A 1 190 ? 2.169 -40.870 25.221 1.00 90.81 190 ALA A O 1
ATOM 1395 N N . ALA A 1 191 ? 2.830 -38.754 24.844 1.00 89.19 191 ALA A N 1
ATOM 1396 C CA . ALA A 1 191 ? 3.877 -38.760 25.863 1.00 89.19 191 ALA A CA 1
ATOM 1397 C C . ALA A 1 191 ? 3.296 -39.022 27.263 1.00 89.19 191 ALA A C 1
ATOM 1399 O O . ALA A 1 191 ? 3.792 -39.888 27.990 1.00 89.19 191 ALA A O 1
ATOM 1400 N N . TRP A 1 192 ? 2.201 -38.342 27.618 1.00 89.06 192 TRP A N 1
ATOM 1401 C CA . TRP A 1 192 ? 1.524 -38.528 28.902 1.00 89.06 192 TRP A CA 1
ATOM 1402 C C . TRP A 1 192 ? 0.979 -39.952 29.079 1.00 89.06 192 TRP A C 1
ATOM 1404 O O . TRP A 1 192 ? 1.190 -40.561 30.130 1.00 89.06 192 TRP A O 1
ATOM 1414 N N . LEU A 1 193 ? 0.358 -40.536 28.048 1.00 89.19 193 LEU A N 1
ATOM 1415 C CA . LEU A 1 193 ? -0.139 -41.916 28.087 1.00 89.19 193 LEU A CA 1
ATOM 1416 C C . LEU A 1 193 ? 0.985 -42.946 28.257 1.00 89.19 193 LEU A C 1
ATOM 1418 O O . LEU A 1 193 ? 0.830 -43.897 29.027 1.00 89.19 193 LEU A O 1
ATOM 1422 N N . LEU A 1 194 ? 2.128 -42.769 27.589 1.00 85.62 194 LEU A N 1
ATOM 1423 C CA . LEU A 1 194 ? 3.278 -43.669 27.737 1.00 85.62 194 LEU A CA 1
ATOM 1424 C C . LEU A 1 194 ? 3.891 -43.583 29.143 1.00 85.62 194 LEU A C 1
ATOM 1426 O O . LEU A 1 194 ? 4.188 -44.614 29.753 1.00 85.62 194 LEU A O 1
ATOM 1430 N N . LEU A 1 195 ? 4.017 -42.374 29.696 1.00 82.56 195 LEU A N 1
ATOM 1431 C CA . LEU A 1 195 ? 4.474 -42.154 31.073 1.00 82.56 195 LEU A CA 1
ATOM 1432 C C . LEU A 1 195 ? 3.489 -42.740 32.097 1.00 82.56 195 LEU A C 1
ATOM 1434 O O . LEU A 1 195 ? 3.906 -43.421 33.036 1.00 82.56 195 LEU A O 1
ATOM 1438 N N . ALA A 1 196 ? 2.182 -42.555 31.896 1.00 80.56 196 ALA A N 1
ATOM 1439 C CA . ALA A 1 196 ? 1.143 -43.104 32.765 1.00 80.56 196 ALA A CA 1
ATOM 1440 C C . ALA A 1 196 ? 1.113 -44.643 32.742 1.00 80.56 196 ALA A C 1
ATOM 1442 O O . ALA A 1 196 ? 0.941 -45.274 33.788 1.00 80.56 196 ALA A O 1
ATOM 1443 N N . ARG A 1 197 ? 1.344 -45.269 31.579 1.00 76.88 197 ARG A N 1
ATOM 1444 C CA . ARG A 1 197 ? 1.449 -46.735 31.458 1.00 76.88 197 ARG A CA 1
ATOM 1445 C C . ARG A 1 197 ? 2.715 -47.280 32.116 1.00 76.88 197 ARG A C 1
ATOM 1447 O O . ARG A 1 197 ? 2.637 -48.301 32.793 1.00 76.88 197 ARG A O 1
ATOM 1454 N N . ARG A 1 198 ? 3.853 -46.585 32.001 1.00 71.81 198 ARG A N 1
ATOM 1455 C CA . ARG A 1 198 ? 5.103 -46.974 32.684 1.00 71.81 198 ARG A CA 1
ATOM 1456 C C . ARG A 1 198 ? 4.993 -46.868 34.205 1.00 71.81 198 ARG A C 1
ATOM 1458 O O . ARG A 1 198 ? 5.469 -47.755 34.903 1.00 71.81 198 ARG A O 1
ATOM 1465 N N . ARG A 1 199 ? 4.296 -45.851 34.725 1.00 65.44 199 ARG A N 1
ATOM 1466 C CA . ARG A 1 199 ? 4.061 -45.703 36.174 1.00 65.44 199 ARG A CA 1
ATOM 1467 C C . ARG A 1 199 ? 3.145 -46.784 36.754 1.00 65.44 199 ARG A C 1
ATOM 1469 O O . ARG A 1 199 ? 3.270 -47.096 37.930 1.00 65.44 199 ARG A O 1
ATOM 1476 N N . ARG A 1 200 ? 2.279 -47.401 35.943 1.00 59.94 200 ARG A N 1
ATOM 1477 C CA . ARG A 1 200 ? 1.456 -48.553 36.361 1.00 59.94 200 ARG A CA 1
ATOM 1478 C C . ARG A 1 200 ? 2.199 -49.896 36.303 1.00 59.94 200 ARG A C 1
ATOM 1480 O O . ARG A 1 200 ? 1.746 -50.847 36.925 1.00 59.94 200 ARG A O 1
ATOM 1487 N N . GLY A 1 201 ? 3.336 -49.968 35.606 1.00 56.72 201 GLY A N 1
ATOM 1488 C CA . GLY A 1 201 ? 4.218 -51.142 35.579 1.00 56.72 201 GLY A CA 1
ATOM 1489 C C . GLY A 1 201 ? 5.279 -51.172 36.687 1.00 56.72 201 GLY A C 1
ATOM 1490 O O . GLY A 1 201 ? 5.907 -52.201 36.889 1.00 56.72 201 GLY A O 1
ATOM 1491 N N . ALA A 1 202 ? 5.466 -50.075 37.428 1.00 53.19 202 ALA A N 1
ATOM 1492 C CA . ALA A 1 202 ? 6.442 -49.969 38.520 1.00 53.19 202 ALA A CA 1
ATOM 1493 C C . ALA A 1 202 ? 5.845 -50.278 39.911 1.00 53.19 202 ALA A C 1
ATOM 1495 O O . ALA A 1 202 ? 6.365 -49.822 40.923 1.00 53.19 202 ALA A O 1
ATOM 1496 N N . ALA A 1 203 ? 4.745 -51.038 39.968 1.00 52.88 203 ALA A N 1
ATOM 1497 C CA . ALA A 1 203 ? 4.158 -51.528 41.220 1.00 52.88 203 ALA A CA 1
ATOM 1498 C C . ALA A 1 203 ? 4.568 -52.975 41.559 1.00 52.88 203 ALA A C 1
ATOM 1500 O O . ALA A 1 203 ? 3.968 -53.588 42.438 1.00 52.88 203 ALA A O 1
ATOM 1501 N N . GLN A 1 204 ? 5.574 -53.537 40.880 1.00 54.00 204 GLN A N 1
ATOM 1502 C CA . GLN A 1 204 ? 6.176 -54.818 41.257 1.00 54.00 204 GLN A CA 1
ATOM 1503 C C . GLN A 1 204 ? 7.688 -54.776 41.022 1.00 54.00 204 GLN A C 1
ATOM 1505 O O . GLN A 1 204 ? 8.149 -54.862 39.888 1.00 54.00 204 GLN A O 1
ATOM 1510 N N . GLY A 1 205 ? 8.454 -54.652 42.107 1.00 47.25 205 GLY A N 1
ATOM 1511 C CA . GLY A 1 205 ? 9.888 -54.940 42.114 1.00 47.25 205 GLY A CA 1
ATOM 1512 C C . GLY A 1 205 ? 10.724 -53.941 42.907 1.00 47.25 205 GLY A C 1
ATOM 1513 O O . GLY A 1 205 ? 11.041 -52.872 42.399 1.00 47.25 205 GLY A O 1
ATOM 1514 N N . GLY A 1 206 ? 11.142 -54.337 44.113 1.00 38.88 206 GLY A N 1
ATOM 1515 C CA . GLY A 1 206 ? 12.326 -53.772 44.769 1.00 38.88 206 GLY A CA 1
ATOM 1516 C C . GLY A 1 206 ? 12.110 -53.309 46.204 1.00 38.88 206 GLY A C 1
ATOM 1517 O O . GLY A 1 206 ? 12.015 -52.117 46.464 1.00 38.88 206 GLY A O 1
ATOM 1518 N N . ALA A 1 207 ? 12.069 -54.259 47.136 1.00 49.44 207 ALA A N 1
ATOM 1519 C CA . ALA A 1 207 ? 12.247 -54.003 48.558 1.00 49.44 207 ALA A CA 1
ATOM 1520 C C . ALA A 1 207 ? 13.709 -53.624 48.854 1.00 49.44 207 ALA A C 1
ATOM 1522 O O . ALA A 1 207 ? 14.589 -54.430 48.587 1.00 49.44 207 ALA A O 1
ATOM 1523 N N . HIS A 1 208 ? 13.950 -52.453 49.446 1.00 43.88 208 HIS A N 1
ATOM 1524 C CA . HIS A 1 208 ? 15.108 -52.149 50.301 1.00 43.88 208 HIS A CA 1
ATOM 1525 C C . HIS A 1 208 ? 14.640 -51.075 51.300 1.00 43.88 208 HIS A C 1
ATOM 1527 O O . HIS A 1 208 ? 14.276 -49.974 50.907 1.00 43.88 208 HIS A O 1
ATOM 1533 N N . GLN A 1 209 ? 14.261 -51.519 52.500 1.00 37.25 209 GLN A N 1
ATOM 1534 C CA . GLN A 1 209 ? 15.026 -51.397 53.752 1.00 37.25 209 GLN A CA 1
ATOM 1535 C C . GLN A 1 209 ? 14.927 -49.995 54.375 1.00 37.25 209 GLN A C 1
ATOM 1537 O O . GLN A 1 209 ? 15.517 -49.026 53.913 1.00 37.25 209 GLN A O 1
ATOM 1542 N N . TYR A 1 210 ? 14.110 -49.946 55.426 1.00 38.78 210 TYR A N 1
ATOM 1543 C CA . TYR A 1 210 ? 13.934 -48.857 56.375 1.00 38.78 210 TYR A CA 1
ATOM 1544 C C . TYR A 1 210 ? 14.921 -49.085 57.522 1.00 38.78 210 TYR A C 1
ATOM 1546 O O . TYR A 1 210 ? 14.860 -50.137 58.156 1.00 38.78 210 TYR A O 1
ATOM 1554 N N . GLU A 1 211 ? 15.782 -48.110 57.805 1.00 38.72 211 GLU A N 1
ATOM 1555 C CA . GLU A 1 211 ? 16.577 -48.071 59.036 1.00 38.72 211 GLU A CA 1
ATOM 1556 C C . GLU A 1 211 ? 16.125 -46.851 59.872 1.00 38.72 211 GLU A C 1
ATOM 1558 O O . GLU A 1 211 ? 15.885 -45.785 59.293 1.00 38.72 211 GLU A O 1
ATOM 1563 N N . PRO A 1 212 ? 15.896 -46.997 61.195 1.00 46.53 212 PRO A N 1
ATOM 1564 C CA . PRO A 1 212 ? 15.241 -45.981 62.021 1.00 46.53 212 PRO A CA 1
ATOM 1565 C C . PRO A 1 212 ? 16.223 -44.915 62.549 1.00 46.53 212 PRO A C 1
ATOM 1567 O O . PRO A 1 212 ? 17.434 -45.135 62.550 1.00 46.53 212 PRO A O 1
ATOM 1570 N N . PRO A 1 213 ? 15.728 -43.763 63.047 1.00 50.38 213 PRO A N 1
ATOM 1571 C CA . PRO A 1 213 ? 16.571 -42.695 63.570 1.00 50.38 213 PRO A CA 1
ATOM 1572 C C . PRO A 1 213 ? 16.885 -42.907 65.057 1.00 50.38 213 PRO A C 1
ATOM 1574 O O . PRO A 1 213 ? 15.991 -43.184 65.856 1.00 50.38 213 PRO A O 1
ATOM 1577 N N . MET A 1 214 ? 18.148 -42.717 65.440 1.00 41.06 214 MET A N 1
ATOM 1578 C CA . MET A 1 214 ? 18.577 -42.680 66.839 1.00 41.06 214 MET A CA 1
ATOM 1579 C C . MET A 1 214 ? 18.856 -41.242 67.289 1.00 41.06 214 MET A C 1
ATOM 1581 O O . MET A 1 214 ? 19.766 -40.570 66.808 1.00 41.06 214 MET A O 1
ATOM 1585 N N . GLU A 1 215 ? 18.004 -40.795 68.208 1.00 45.56 215 GLU A N 1
ATOM 1586 C CA . GLU A 1 215 ? 18.152 -39.644 69.099 1.00 45.56 215 GLU A CA 1
ATOM 1587 C C . GLU A 1 215 ? 19.255 -39.892 70.144 1.00 45.56 215 GLU A C 1
ATOM 1589 O O . GLU A 1 215 ? 19.321 -41.000 70.672 1.00 45.56 215 GLU A O 1
ATOM 1594 N N . GLN A 1 216 ? 20.033 -38.856 70.500 1.00 37.47 216 GLN A N 1
ATOM 1595 C CA . GLN A 1 216 ? 20.358 -38.433 71.885 1.00 37.47 216 GLN A CA 1
ATOM 1596 C C . GLN A 1 216 ? 21.489 -37.380 71.894 1.00 37.47 216 GLN A C 1
ATOM 1598 O O . GLN A 1 216 ? 22.592 -37.630 71.414 1.00 37.47 216 GLN A O 1
ATOM 1603 N N . GLY A 1 217 ? 21.210 -36.191 72.450 1.00 34.72 217 GLY A N 1
ATOM 1604 C CA . GLY A 1 217 ? 22.234 -35.213 72.876 1.00 34.72 217 GLY A CA 1
ATOM 1605 C C . GLY A 1 217 ? 22.892 -35.618 74.212 1.00 34.72 217 GLY A C 1
ATOM 1606 O O . GLY A 1 217 ? 22.761 -36.780 74.594 1.00 34.72 217 GLY A O 1
ATOM 1607 N N . PRO A 1 218 ? 23.495 -34.706 75.012 1.00 52.88 218 PRO A N 1
ATOM 1608 C CA . PRO A 1 218 ? 23.846 -33.301 74.770 1.00 52.88 218 PRO A CA 1
ATOM 1609 C C . PRO A 1 218 ? 25.304 -32.923 75.183 1.00 52.88 218 PRO A C 1
ATOM 1611 O O . PRO A 1 218 ? 26.048 -33.724 75.733 1.00 52.88 218 PRO A O 1
ATOM 1614 N N . ALA A 1 219 ? 25.623 -31.635 74.989 1.00 41.62 219 ALA A N 1
ATOM 1615 C CA . ALA A 1 219 ? 26.577 -30.789 75.731 1.00 41.62 219 ALA A CA 1
ATOM 1616 C C . ALA A 1 219 ? 28.103 -31.006 75.598 1.00 41.62 219 ALA A C 1
ATOM 1618 O O . ALA A 1 219 ? 28.661 -31.953 76.134 1.00 41.62 219 ALA A O 1
ATOM 1619 N N . SER A 1 220 ? 28.790 -29.980 75.071 1.00 41.50 220 SER A N 1
ATOM 1620 C CA . SER A 1 220 ? 29.817 -29.230 75.823 1.00 41.50 220 SER A CA 1
ATOM 1621 C C . SER A 1 220 ? 30.271 -27.974 75.062 1.00 41.50 220 SER A C 1
ATOM 1623 O O . SER A 1 220 ? 30.453 -27.997 73.848 1.00 41.50 220 SER A O 1
ATOM 1625 N N . GLU A 1 221 ? 30.432 -26.890 75.818 1.00 36.41 221 GLU A N 1
ATOM 1626 C CA . GLU A 1 221 ? 30.941 -25.561 75.461 1.00 36.41 221 GLU A CA 1
ATOM 1627 C C . GLU A 1 221 ? 32.356 -25.555 74.834 1.00 36.41 221 GLU A C 1
ATOM 1629 O O . GLU A 1 221 ? 33.156 -26.430 75.149 1.00 36.41 221 GLU A O 1
ATOM 1634 N N . LEU A 1 222 ? 32.707 -24.544 74.014 1.00 37.34 222 LEU A N 1
ATOM 1635 C CA . LEU A 1 222 ? 33.553 -23.386 74.400 1.00 37.34 222 LEU A CA 1
ATOM 1636 C C . LEU A 1 222 ? 34.020 -22.543 73.174 1.00 37.34 222 LEU A C 1
ATOM 1638 O O . LEU A 1 222 ? 34.733 -23.031 72.308 1.00 37.34 222 LEU A O 1
ATOM 1642 N N . SER A 1 223 ? 33.652 -21.255 73.199 1.00 36.72 223 SER A N 1
ATOM 1643 C CA . SER A 1 223 ? 34.423 -20.011 72.943 1.00 36.72 223 SER A CA 1
ATOM 1644 C C . SER A 1 223 ? 35.252 -19.701 71.666 1.00 36.72 223 SER A C 1
ATOM 1646 O O . SER A 1 223 ? 36.026 -20.501 71.156 1.00 36.72 223 SER A O 1
ATOM 1648 N N . TYR A 1 224 ? 35.204 -18.388 71.361 1.00 35.75 224 TYR A N 1
ATOM 1649 C CA . TYR A 1 224 ? 35.958 -17.504 70.446 1.00 35.75 224 TYR A CA 1
ATOM 1650 C C . TYR A 1 224 ? 35.526 -17.468 68.971 1.00 35.75 224 TYR A C 1
ATOM 1652 O O . TYR A 1 224 ? 35.470 -18.485 68.307 1.00 35.75 224 TYR A O 1
ATOM 1660 N N . GLY A 1 225 ? 35.245 -16.321 68.345 1.00 36.69 225 GLY A N 1
ATOM 1661 C CA . GLY A 1 225 ? 35.379 -14.914 68.735 1.00 36.69 225 GLY A CA 1
ATOM 1662 C C . GLY A 1 225 ? 35.762 -14.078 67.503 1.00 36.69 225 GLY A C 1
ATOM 1663 O O . GLY A 1 225 ? 36.667 -14.474 66.780 1.00 36.69 225 GLY A O 1
ATOM 1664 N N . ALA A 1 226 ? 35.106 -12.919 67.338 1.00 38.25 226 ALA A N 1
ATOM 1665 C CA . ALA A 1 226 ? 35.329 -11.858 66.335 1.00 38.25 226 ALA A CA 1
ATOM 1666 C C . ALA A 1 226 ? 34.963 -12.207 64.871 1.00 38.25 226 ALA A C 1
ATOM 1668 O O . ALA A 1 226 ? 35.328 -13.248 64.355 1.00 38.25 226 ALA A O 1
ATOM 1669 N N . GLY A 1 227 ? 34.256 -11.387 64.094 1.00 35.53 227 GLY A N 1
ATOM 1670 C CA . GLY A 1 227 ? 33.759 -10.028 64.272 1.00 35.53 227 GLY A CA 1
ATOM 1671 C C . GLY A 1 227 ? 33.591 -9.396 62.884 1.00 35.53 227 GLY A C 1
ATOM 1672 O O . GLY A 1 227 ? 34.552 -9.386 62.127 1.00 35.53 227 GLY A O 1
ATOM 1673 N N . ALA A 1 228 ? 32.382 -8.930 62.552 1.00 45.16 228 ALA A N 1
ATOM 1674 C CA . ALA A 1 228 ? 32.057 -7.732 61.753 1.00 45.16 228 ALA A CA 1
ATOM 1675 C C . ALA A 1 228 ? 30.623 -7.843 61.172 1.00 45.16 228 ALA A C 1
ATOM 1677 O O . ALA A 1 228 ? 30.254 -8.910 60.680 1.00 45.16 228 ALA A O 1
ATOM 1678 N N . PRO A 1 229 ? 29.801 -6.778 61.261 1.00 41.50 229 PRO A N 1
ATOM 1679 C CA . PRO A 1 229 ? 28.350 -6.852 61.099 1.00 41.50 229 PRO A CA 1
ATOM 1680 C C . PRO A 1 229 ? 27.842 -6.639 59.664 1.00 41.50 229 PRO A C 1
ATOM 1682 O O . PRO A 1 229 ? 28.432 -5.928 58.855 1.00 41.50 229 PRO A O 1
ATOM 1685 N N . VAL A 1 230 ? 26.673 -7.232 59.415 1.00 40.03 230 VAL A N 1
ATOM 1686 C CA . VAL A 1 230 ? 25.746 -6.935 58.317 1.00 40.03 230 VAL A CA 1
ATOM 1687 C C . VAL A 1 230 ? 25.082 -5.585 58.594 1.00 40.03 230 VAL A C 1
ATOM 1689 O O . VAL A 1 230 ? 24.433 -5.434 59.628 1.00 40.03 230 VAL A O 1
ATOM 1692 N N . GLU A 1 231 ? 25.200 -4.629 57.673 1.00 38.09 231 GLU A N 1
ATOM 1693 C CA . GLU A 1 231 ? 24.427 -3.385 57.715 1.00 38.09 231 GLU A CA 1
ATOM 1694 C C . GLU A 1 231 ? 23.197 -3.505 56.811 1.00 38.09 231 GLU A C 1
ATOM 1696 O O . GLU A 1 231 ? 23.291 -3.810 55.620 1.00 38.09 231 GLU A O 1
ATOM 1701 N N . GLN A 1 232 ? 22.027 -3.298 57.411 1.00 37.19 232 GLN A N 1
ATOM 1702 C CA . GLN A 1 232 ? 20.731 -3.286 56.753 1.00 37.19 232 GLN A CA 1
ATOM 1703 C C . GLN A 1 232 ? 20.132 -1.874 56.789 1.00 37.19 232 GLN A C 1
ATOM 1705 O O . GLN A 1 232 ? 20.093 -1.243 57.838 1.00 37.19 232 GLN A O 1
ATOM 1710 N N . VAL A 1 233 ? 19.534 -1.510 55.646 1.00 40.06 233 VAL A N 1
ATOM 1711 C CA . VAL A 1 233 ? 18.339 -0.661 55.472 1.00 40.06 233 VAL A CA 1
ATOM 1712 C C . VAL A 1 233 ? 18.515 0.855 55.639 1.00 40.06 233 VAL A C 1
ATOM 1714 O O . VAL A 1 233 ? 18.856 1.349 56.703 1.00 40.06 233 VAL A O 1
ATOM 1717 N N . THR A 1 234 ? 18.115 1.614 54.606 1.00 31.66 234 THR A N 1
ATOM 1718 C CA . THR A 1 234 ? 16.976 2.563 54.672 1.00 31.66 234 THR A CA 1
ATOM 1719 C C . THR A 1 234 ? 16.678 3.139 53.283 1.00 31.66 234 THR A C 1
ATOM 1721 O O . THR A 1 234 ? 17.471 3.881 52.710 1.00 31.66 234 THR A O 1
ATOM 1724 N N . VAL A 1 235 ? 15.494 2.816 52.754 1.00 44.09 235 VAL A N 1
ATOM 1725 C CA . VAL A 1 235 ? 14.876 3.509 51.613 1.00 44.09 235 VAL A CA 1
ATOM 1726 C C . VAL A 1 235 ? 14.388 4.870 52.104 1.00 44.09 235 VAL A C 1
ATOM 1728 O O . VAL A 1 235 ? 13.625 4.932 53.068 1.00 44.09 235 VAL A O 1
ATOM 1731 N N . LYS A 1 236 ? 14.810 5.957 51.450 1.00 34.16 236 LYS A N 1
ATOM 1732 C CA . LYS A 1 236 ? 14.335 7.313 51.745 1.00 34.16 236 LYS A CA 1
ATOM 1733 C C . LYS A 1 236 ? 13.571 7.875 50.549 1.00 34.16 236 LYS A C 1
ATOM 1735 O O . LYS A 1 236 ? 14.123 8.059 49.470 1.00 34.16 236 LYS A O 1
ATOM 1740 N N . GLN A 1 237 ? 12.288 8.127 50.779 1.00 40.25 237 GLN A N 1
ATOM 1741 C CA . GLN A 1 237 ? 11.387 8.876 49.913 1.00 40.25 237 GLN A CA 1
ATOM 1742 C C . GLN A 1 237 ? 11.780 10.358 49.922 1.00 40.25 237 GLN A C 1
ATOM 1744 O O . GLN A 1 237 ? 12.020 10.917 50.991 1.00 40.25 237 GLN A O 1
ATOM 1749 N N . PHE A 1 238 ? 11.827 10.991 48.749 1.00 38.22 238 PHE A N 1
ATOM 1750 C CA . PHE A 1 238 ? 12.014 12.435 48.619 1.00 38.22 238 PHE A CA 1
ATOM 1751 C C . PHE A 1 238 ? 10.841 13.040 47.854 1.00 38.22 238 PHE A C 1
ATOM 1753 O O . PHE A 1 238 ? 10.614 12.727 46.687 1.00 38.22 238 PHE A O 1
ATOM 1760 N N . GLY A 1 239 ? 10.096 13.892 48.555 1.00 35.03 239 GLY A N 1
ATOM 1761 C CA . GLY A 1 239 ? 9.278 14.931 47.956 1.00 35.03 239 GLY A CA 1
ATOM 1762 C C . GLY A 1 239 ? 10.115 16.184 47.684 1.00 35.03 239 GLY A C 1
ATOM 1763 O O . GLY A 1 239 ? 11.017 16.505 48.450 1.00 35.03 239 GLY A O 1
ATOM 1764 N N . GLU A 1 240 ? 9.769 16.825 46.571 1.00 34.75 240 GLU A N 1
ATOM 1765 C CA . GLU A 1 240 ? 9.512 18.259 46.385 1.00 34.75 240 GLU A CA 1
ATOM 1766 C C . GLU A 1 240 ? 10.616 19.333 46.605 1.00 34.75 240 GLU A C 1
ATOM 1768 O O . GLU A 1 240 ? 11.173 19.498 47.685 1.00 34.75 240 GLU A O 1
ATOM 1773 N N . LEU A 1 241 ? 10.760 20.146 45.537 1.00 38.56 241 LEU A N 1
ATOM 1774 C CA . LEU A 1 241 ? 11.320 21.507 45.374 1.00 38.56 241 LEU A CA 1
ATOM 1775 C C . LEU A 1 241 ? 12.847 21.714 45.308 1.00 38.56 241 LEU A C 1
ATOM 1777 O O . LEU A 1 241 ? 13.536 21.721 46.319 1.00 38.56 241 LEU A O 1
ATOM 1781 N N . ALA A 1 242 ? 13.332 22.104 44.119 1.00 33.41 242 ALA A N 1
ATOM 1782 C CA . ALA A 1 242 ? 13.855 23.460 43.878 1.00 33.41 242 ALA A CA 1
ATOM 1783 C C . ALA A 1 242 ? 14.136 23.703 42.381 1.00 33.41 242 ALA A C 1
ATOM 1785 O O . ALA A 1 242 ? 14.647 22.841 41.670 1.00 33.41 242 ALA A O 1
ATOM 1786 N N . ALA A 1 243 ? 13.768 24.898 41.924 1.00 37.38 243 ALA A N 1
ATOM 1787 C CA . ALA A 1 243 ? 13.961 25.422 40.579 1.00 37.38 243 ALA A CA 1
ATOM 1788 C C . ALA A 1 243 ? 15.443 25.655 40.237 1.00 37.38 243 ALA A C 1
ATOM 1790 O O . ALA A 1 243 ? 16.209 26.085 41.095 1.00 37.38 243 ALA A O 1
ATOM 1791 N N . VAL A 1 244 ? 15.812 25.469 38.964 1.00 36.16 244 VAL A N 1
ATOM 1792 C CA . VAL A 1 244 ? 17.048 26.015 38.382 1.00 36.16 244 VAL A CA 1
ATOM 1793 C C . VAL A 1 244 ? 16.722 26.672 37.035 1.00 36.16 244 VAL A C 1
ATOM 1795 O O . VAL A 1 244 ? 16.391 26.009 36.058 1.00 36.16 244 VAL A O 1
ATOM 1798 N N . GLU A 1 245 ? 16.730 28.005 37.090 1.00 35.22 245 GLU A N 1
ATOM 1799 C CA . GLU A 1 245 ? 17.276 28.988 36.142 1.00 35.22 245 GLU A CA 1
ATOM 1800 C C . GLU A 1 245 ? 17.018 28.821 34.627 1.00 35.22 245 GLU A C 1
ATOM 1802 O O . GLU A 1 245 ? 17.677 28.053 33.929 1.00 35.22 245 GLU A O 1
ATOM 1807 N N . ARG A 1 246 ? 16.108 29.655 34.092 1.00 34.81 246 ARG A N 1
ATOM 1808 C CA . ARG A 1 246 ? 16.155 30.106 32.691 1.00 34.81 246 ARG A CA 1
ATOM 1809 C C . ARG A 1 246 ? 17.109 31.291 32.607 1.00 34.81 246 ARG A C 1
ATOM 1811 O O . ARG A 1 246 ? 16.895 32.289 33.286 1.00 34.81 246 ARG A O 1
ATOM 1818 N N . THR A 1 247 ? 18.085 31.211 31.719 1.00 32.81 247 THR A N 1
ATOM 1819 C CA . THR A 1 247 ? 18.799 32.379 31.212 1.00 32.81 247 THR A CA 1
ATOM 1820 C C . THR A 1 247 ? 17.922 33.097 30.182 1.00 32.81 247 THR A C 1
ATOM 1822 O O . THR A 1 247 ? 17.564 32.534 29.147 1.00 32.81 247 THR A O 1
ATOM 1825 N N . GLU A 1 248 ? 17.537 34.335 30.493 1.00 35.28 248 GLU A N 1
ATOM 1826 C CA . GLU A 1 248 ? 16.945 35.285 29.549 1.00 35.28 248 GLU A CA 1
ATOM 1827 C C . GLU A 1 248 ? 18.063 36.007 28.783 1.00 35.28 248 GLU A C 1
ATOM 1829 O O . GLU A 1 248 ? 19.087 36.374 29.359 1.00 35.28 248 GLU A O 1
ATOM 1834 N N . VAL A 1 249 ? 17.870 36.204 27.478 1.00 35.56 249 VAL A N 1
ATOM 1835 C CA . VAL A 1 249 ? 18.684 37.112 26.660 1.00 35.56 249 VAL A CA 1
ATOM 1836 C C . VAL A 1 249 ? 17.816 38.328 26.347 1.00 35.56 249 VAL A C 1
ATOM 1838 O O . VAL A 1 249 ? 16.856 38.231 25.585 1.00 35.56 249 VAL A O 1
ATOM 1841 N N . GLU A 1 250 ? 18.159 39.455 26.969 1.00 34.41 250 GLU A N 1
ATOM 1842 C CA . GLU A 1 250 ? 17.677 40.801 26.650 1.00 34.41 250 GLU A CA 1
ATOM 1843 C C . GLU A 1 250 ? 18.151 41.232 25.255 1.00 34.41 250 GLU A C 1
ATOM 1845 O O . GLU A 1 250 ? 19.344 41.161 24.961 1.00 34.41 250 GLU A O 1
ATOM 1850 N N . LEU A 1 251 ? 17.243 41.771 24.435 1.00 38.81 251 LEU A N 1
ATOM 1851 C CA . LEU A 1 251 ? 17.583 42.781 23.430 1.00 38.81 251 LEU A CA 1
ATOM 1852 C C . LEU A 1 251 ? 16.506 43.875 23.418 1.00 38.81 251 LEU A C 1
ATOM 1854 O O . LEU A 1 251 ? 15.323 43.625 23.189 1.00 38.81 251 LEU A O 1
ATOM 1858 N N . ASP A 1 252 ? 16.979 45.079 23.718 1.00 35.34 252 ASP A N 1
ATOM 1859 C CA . ASP A 1 252 ? 16.269 46.331 23.952 1.00 35.34 252 ASP A CA 1
ATOM 1860 C C . ASP A 1 252 ? 15.745 47.006 22.664 1.00 35.34 252 ASP A C 1
ATOM 1862 O O . ASP A 1 252 ? 16.409 47.019 21.628 1.00 35.34 252 ASP A O 1
ATOM 1866 N N . GLY A 1 253 ? 14.537 47.569 22.788 1.00 35.94 253 GLY A N 1
ATOM 1867 C CA . GLY A 1 253 ? 14.126 48.915 22.362 1.00 35.94 253 GLY A CA 1
ATOM 1868 C C . GLY A 1 253 ? 14.337 49.413 20.925 1.00 35.94 253 GLY A C 1
ATOM 1869 O O . GLY A 1 253 ? 15.446 49.724 20.506 1.00 35.94 253 GLY A O 1
ATOM 1870 N N . GLY A 1 254 ? 13.235 49.725 20.223 1.00 32.97 254 GLY A N 1
ATOM 1871 C CA . GLY A 1 254 ? 13.300 50.586 19.032 1.00 32.97 254 GLY A CA 1
ATOM 1872 C C . GLY A 1 254 ? 11.972 50.895 18.335 1.00 32.97 254 GLY A C 1
ATOM 1873 O O . GLY A 1 254 ? 11.600 50.240 17.373 1.00 32.97 254 GLY A O 1
ATOM 1874 N N . ASN A 1 255 ? 11.280 51.930 18.812 1.00 35.81 255 ASN A N 1
ATOM 1875 C CA . ASN A 1 255 ? 10.062 52.556 18.275 1.00 35.81 255 ASN A CA 1
ATOM 1876 C C . ASN A 1 255 ? 10.127 52.932 16.771 1.00 35.81 255 ASN A C 1
ATOM 1878 O O . ASN A 1 255 ? 11.107 53.533 16.335 1.00 35.81 255 ASN A O 1
ATOM 1882 N N . GLY A 1 256 ? 9.037 52.728 16.012 1.00 33.62 256 GLY A N 1
ATOM 1883 C CA . GLY A 1 256 ? 8.885 53.356 14.692 1.00 33.62 256 GLY A CA 1
ATOM 1884 C C . GLY A 1 256 ? 7.681 52.930 13.839 1.00 33.62 256 GLY A C 1
ATOM 1885 O O . GLY A 1 256 ? 7.755 51.964 13.097 1.00 33.62 256 GLY A O 1
ATOM 1886 N N . GLY A 1 257 ? 6.621 53.748 13.849 1.00 33.06 257 GLY A N 1
ATOM 1887 C CA . GLY A 1 257 ? 6.016 54.264 12.609 1.00 33.06 257 GLY A CA 1
ATOM 1888 C C . GLY A 1 257 ? 5.064 53.382 11.785 1.00 33.06 257 GLY A C 1
ATOM 1889 O O . GLY A 1 257 ? 5.463 52.673 10.871 1.00 33.06 257 GLY A O 1
ATOM 1890 N N . VAL A 1 258 ? 3.765 53.615 11.986 1.00 41.69 258 VAL A N 1
ATOM 1891 C CA . VAL A 1 258 ? 2.668 53.421 11.016 1.00 41.69 258 VAL A CA 1
ATOM 1892 C C . VAL A 1 258 ? 3.023 54.001 9.640 1.00 41.69 258 VAL A C 1
ATOM 1894 O O . VAL A 1 258 ? 3.324 55.191 9.609 1.00 41.69 258 VAL A O 1
ATOM 1897 N N . ARG A 1 259 ? 2.840 53.254 8.528 1.00 37.88 259 ARG A N 1
ATOM 1898 C CA . ARG A 1 259 ? 2.225 53.743 7.264 1.00 37.88 259 ARG A CA 1
ATOM 1899 C C . ARG A 1 259 ? 1.645 52.626 6.374 1.00 37.88 259 ARG A C 1
ATOM 1901 O O . ARG A 1 259 ? 2.299 51.654 6.030 1.00 37.88 259 ARG A O 1
ATOM 1908 N N . ARG A 1 260 ? 0.392 52.895 5.998 1.00 42.31 260 ARG A N 1
ATOM 1909 C CA . ARG A 1 260 ? -0.441 52.444 4.870 1.00 42.31 260 ARG A CA 1
ATOM 1910 C C . ARG A 1 260 ? 0.332 52.210 3.560 1.00 42.31 260 ARG A C 1
ATOM 1912 O O . ARG A 1 260 ? 1.156 53.044 3.196 1.00 42.31 260 ARG A O 1
ATOM 1919 N N . GLY A 1 261 ? -0.055 51.175 2.816 1.00 35.69 261 GLY A N 1
ATOM 1920 C CA . GLY A 1 261 ? 0.374 50.934 1.439 1.00 35.69 261 GLY A CA 1
ATOM 1921 C C . GLY A 1 261 ? -0.692 50.181 0.647 1.00 35.69 261 GLY A C 1
ATOM 1922 O O . GLY A 1 261 ? -0.602 48.971 0.487 1.00 35.69 261 GLY A O 1
ATOM 1923 N N . ASP A 1 262 ? -1.706 50.909 0.178 1.00 46.25 262 ASP A N 1
ATOM 1924 C CA . ASP A 1 262 ? -2.411 50.577 -1.060 1.00 46.25 262 ASP A CA 1
ATOM 1925 C C . ASP A 1 262 ? -1.421 50.733 -2.227 1.00 46.25 262 ASP A C 1
ATOM 1927 O O . ASP A 1 262 ? -0.644 51.689 -2.221 1.00 46.25 262 ASP A O 1
ATOM 1931 N N . ASN A 1 263 ? -1.437 49.821 -3.204 1.00 42.91 263 ASN A N 1
ATOM 1932 C CA . ASN A 1 263 ? -1.549 50.138 -4.635 1.00 42.91 263 ASN A CA 1
ATOM 1933 C C . ASN A 1 263 ? -1.454 48.873 -5.503 1.00 42.91 263 ASN A C 1
ATOM 1935 O O . ASN A 1 263 ? -0.537 48.063 -5.389 1.00 42.91 263 ASN A O 1
ATOM 1939 N N . ALA A 1 264 ? -2.449 48.768 -6.379 1.00 44.19 264 ALA A N 1
ATOM 1940 C CA . ALA A 1 264 ? -2.498 47.938 -7.570 1.00 44.19 264 ALA A CA 1
ATOM 1941 C C . ALA A 1 264 ? -1.604 48.510 -8.693 1.00 44.19 264 ALA A C 1
ATOM 1943 O O . ALA A 1 264 ? -0.947 49.531 -8.486 1.00 44.19 264 ALA A O 1
ATOM 1944 N N . VAL A 1 265 ? -1.739 47.907 -9.888 1.00 41.50 265 VAL A N 1
ATOM 1945 C CA . VAL A 1 265 ? -1.221 48.291 -11.227 1.00 41.50 265 VAL A CA 1
ATOM 1946 C C . VAL A 1 265 ? 0.090 47.574 -11.577 1.00 41.50 265 VAL A C 1
ATOM 1948 O O . VAL A 1 265 ? 0.985 47.507 -10.748 1.00 41.50 265 VAL A O 1
ATOM 1951 N N . GLU A 1 266 ? 0.364 47.062 -12.776 1.00 37.81 266 GLU A N 1
ATOM 1952 C CA . GLU A 1 266 ? -0.342 46.582 -13.980 1.00 37.81 266 GLU A CA 1
ATOM 1953 C C . GLU A 1 266 ? 0.794 46.038 -14.885 1.00 37.81 266 GLU A C 1
ATOM 1955 O O . GLU A 1 266 ? 1.966 46.364 -14.669 1.00 37.81 266 GLU A O 1
ATOM 1960 N N . LEU A 1 267 ? 0.471 45.178 -15.852 1.00 39.47 267 LEU A N 1
ATOM 1961 C CA . LEU A 1 267 ? 1.414 44.618 -16.830 1.00 39.47 267 LEU A CA 1
ATOM 1962 C C . LEU A 1 267 ? 2.038 45.694 -17.738 1.00 39.47 267 LEU A C 1
ATOM 1964 O O . LEU A 1 267 ? 1.479 46.777 -17.918 1.00 39.47 267 LEU A O 1
ATOM 1968 N N . PRO A 1 268 ? 3.178 45.368 -18.357 1.00 56.69 268 PRO A N 1
ATOM 1969 C CA . PRO A 1 268 ? 3.169 45.173 -19.814 1.00 56.69 268 PRO A CA 1
ATOM 1970 C C . PRO A 1 268 ? 3.558 43.757 -20.262 1.00 56.69 268 PRO A C 1
ATOM 1972 O O . PRO A 1 268 ? 4.401 43.117 -19.594 1.00 56.69 268 PRO A O 1
#

Secondary structure (DSSP, 8-state):
-HHHHHHHHT---EEETTEEHHHHHHHHHHHHHHHHHHSSTT-GGGTT-HHHHGGGHHHHSS-TT-TT----TTTT--HHHHHHHHHHHHHHHTSTTTHHHHHHHHHHHHHHHH---GGGT-----SS-TT------S------------------------------HHHHHHHHHHHHHHHHHHHHHHHHHHHHHHHHH-SS------------------------PPP--------------PPP--------------------

Sequence (268 aa):
MKNCLLCESTGTTYLNNHSGDLWDFLFIQKYTLQTCLYDGASETSISGCEDNCLPLRSIFKDLWYKTNHTEELYYYCSDVFTQYASDCATCLRSKSGSVILGNFMDNMDSACETKPNASAGETITLRRPLFDLSTATSNTTSTSTSSATATGTGDNGGRGAASSSSLSTGAKAGIGVGAGVGGLMILGAAAWLLLARRRRGAAQGGAHQYEPPMEQGPASELSYGAGAPVEQVTVKQFGELAAVERTEVELDGGNGGVRRGDNAVELP